Protein AF-Q2U3U9-F1 (afdb_monomer)

Secondary structure (DSSP, 8-state):
---HHHHHHHHHHS--S-HHHHHHHHTS---S-HHHHHHHHHHHHHHHHHHHHHHHHHH--TTS-HHHHHHHHHHHHHHHHHTSTTSS--GGG-------HHHHHHHHHHHHHHHHHHHHTTTPPPPPEE-SSEEEEEEEEEPPPTTSSSPPEEEEEEEESSTT---TT-SEEEEEE----SHHHHHHHH---EEE-TTTS-HHHH-TT--PPPEEEHHHHHHHHHHHHHHHHHHHHHHHHTTTS--EEEEEESTHHHHHHHHHHHHHHT-GGG-

Solvent-accessible surface area (backbone atoms only — not comparable to full-atom values): 15283 Å² total; per-residue (Å²): 134,83,50,72,71,55,56,52,55,53,54,74,71,53,84,68,80,59,40,68,59,28,43,57,56,36,68,55,77,86,80,85,44,65,48,58,52,19,51,20,35,20,26,39,44,51,26,51,51,52,52,53,50,49,58,52,57,76,67,57,58,87,88,56,68,55,68,63,52,50,50,54,52,50,53,52,51,53,53,57,45,61,74,41,90,76,62,55,87,64,79,88,79,59,77,84,87,82,78,48,73,68,56,49,48,53,49,50,52,39,50,50,44,17,56,47,14,56,46,49,66,70,74,47,82,72,73,71,46,70,65,92,61,36,36,35,42,68,58,62,71,44,73,51,42,94,65,34,42,35,54,19,33,31,38,32,40,34,34,60,62,57,90,85,68,89,49,91,74,50,42,26,42,34,42,11,22,18,39,71,86,48,75,48,34,50,33,27,64,37,10,50,59,73,34,81,34,54,95,71,32,47,54,59,71,74,40,68,89,53,92,68,84,50,65,36,42,36,25,45,49,46,23,29,64,66,39,46,66,62,54,48,52,51,51,55,48,53,44,62,76,37,69,93,53,81,72,42,76,44,67,22,29,40,73,63,7,27,60,24,24,51,53,44,48,50,34,55,70,38,43,84,84,82,118

InterPro domains:
  IPR002921 Fungal lipase-type domain [PF01764] (174-271)
  IPR029058 Alpha/Beta hydrolase fold [G3DSA:3.40.50.1820] (92-273)
  IPR029058 Alpha/Beta hydrolase fold [SSF53474] (101-267)
  IPR051218 Secreted Mono/Diacylglycerol Lipase [PTHR45856] (90-269)

Structure (mmCIF, N/CA/C/O backbone):
data_AF-Q2U3U9-F1
#
_entry.id   AF-Q2U3U9-F1
#
loop_
_atom_site.group_PDB
_atom_site.id
_atom_site.type_symbol
_atom_site.label_atom_id
_atom_site.label_alt_id
_atom_site.label_comp_id
_atom_site.label_asym_id
_atom_site.label_entity_id
_atom_site.label_seq_id
_atom_site.pdbx_PDB_ins_code
_atom_site.Cartn_x
_atom_site.Cartn_y
_atom_site.Cartn_z
_atom_site.occupancy
_atom_site.B_iso_or_equiv
_atom_site.auth_seq_id
_atom_site.auth_comp_id
_atom_site.auth_asym_id
_atom_site.auth_atom_id
_atom_site.pdbx_PDB_model_num
ATOM 1 N N . MET A 1 1 ? 35.857 14.236 -6.183 1.00 41.84 1 MET A N 1
ATOM 2 C CA . MET A 1 1 ? 34.648 14.595 -6.957 1.00 41.84 1 MET A CA 1
ATOM 3 C C . MET A 1 1 ? 34.791 13.998 -8.345 1.00 41.84 1 MET A C 1
ATOM 5 O O . MET A 1 1 ? 35.672 14.427 -9.079 1.00 41.84 1 MET A O 1
ATOM 9 N N . VAL A 1 2 ? 34.019 12.964 -8.683 1.00 46.00 2 VAL A N 1
ATOM 10 C CA . VAL A 1 2 ? 33.997 12.436 -10.057 1.00 46.00 2 VAL A CA 1
ATOM 11 C C . VAL A 1 2 ? 33.078 13.350 -10.867 1.00 46.00 2 VAL A C 1
ATOM 13 O O . VAL A 1 2 ? 31.940 13.572 -10.470 1.00 46.00 2 VAL A O 1
ATOM 16 N N . SER A 1 3 ? 33.583 13.939 -11.953 1.00 65.94 3 SER A N 1
ATOM 17 C CA . SER A 1 3 ? 32.755 14.734 -12.870 1.00 65.94 3 SER A CA 1
ATOM 18 C C . SER A 1 3 ? 31.660 13.849 -13.480 1.00 65.94 3 SER A C 1
ATOM 20 O O . SER A 1 3 ? 31.925 12.683 -13.774 1.00 65.94 3 SER A O 1
ATOM 22 N N . LEU A 1 4 ? 30.460 14.391 -13.718 1.00 61.88 4 LEU A N 1
ATOM 23 C CA . LEU A 1 4 ? 29.350 13.705 -14.404 1.00 61.88 4 LEU A CA 1
ATOM 24 C C . LEU A 1 4 ? 29.817 13.042 -15.714 1.00 61.88 4 LEU A C 1
ATOM 26 O O . LEU A 1 4 ? 29.496 11.891 -15.999 1.00 61.88 4 LEU A O 1
ATOM 30 N N . ARG A 1 5 ? 30.700 13.732 -16.446 1.00 65.69 5 ARG A N 1
ATOM 31 C CA . ARG A 1 5 ? 31.345 13.232 -17.667 1.00 65.69 5 ARG A CA 1
ATOM 32 C C . ARG A 1 5 ? 32.222 11.999 -17.412 1.00 65.69 5 ARG A C 1
ATOM 34 O O . ARG A 1 5 ? 32.301 11.110 -18.250 1.00 65.69 5 ARG A O 1
ATOM 41 N N . GLY A 1 6 ? 32.870 11.928 -16.250 1.00 65.25 6 GLY A N 1
ATOM 42 C CA . GLY A 1 6 ? 33.644 10.767 -15.803 1.00 65.25 6 GLY A CA 1
ATOM 43 C C . GLY A 1 6 ? 32.767 9.560 -15.458 1.00 65.25 6 GLY A C 1
ATOM 44 O O . GLY A 1 6 ? 33.099 8.449 -15.856 1.00 65.25 6 GLY A O 1
ATOM 45 N N . LEU A 1 7 ? 31.627 9.772 -14.790 1.00 63.16 7 LEU A N 1
ATOM 46 C CA . LEU A 1 7 ? 30.663 8.707 -14.463 1.00 63.16 7 LEU A CA 1
ATOM 47 C C . LEU A 1 7 ? 30.004 8.111 -15.717 1.00 63.16 7 LEU A C 1
ATOM 49 O O . LEU A 1 7 ? 29.897 6.888 -15.843 1.00 63.16 7 LEU A O 1
ATOM 53 N N . LEU A 1 8 ? 29.630 8.959 -16.679 1.00 64.06 8 LEU A N 1
ATOM 54 C CA . LEU A 1 8 ? 29.059 8.521 -17.957 1.00 64.06 8 LEU A CA 1
ATOM 55 C C . LEU A 1 8 ? 30.086 7.751 -18.804 1.00 64.06 8 LEU A C 1
ATOM 57 O O . LEU A 1 8 ? 29.766 6.695 -19.344 1.00 64.06 8 LEU A O 1
ATOM 61 N N . LYS A 1 9 ? 31.354 8.199 -18.836 1.00 65.94 9 LYS A N 1
ATOM 62 C CA . LYS A 1 9 ? 32.449 7.470 -19.509 1.00 65.94 9 LYS A CA 1
ATOM 63 C C . LYS A 1 9 ? 32.722 6.091 -18.901 1.00 65.94 9 LYS A C 1
ATOM 65 O O . LYS A 1 9 ? 33.124 5.189 -19.630 1.00 65.94 9 LYS A O 1
ATOM 70 N N . ILE A 1 10 ? 32.525 5.914 -17.594 1.00 63.19 10 ILE A N 1
ATOM 71 C CA . ILE A 1 10 ? 32.647 4.605 -16.931 1.00 63.19 10 ILE A CA 1
ATOM 72 C C . ILE A 1 10 ? 31.468 3.700 -17.314 1.00 63.19 10 ILE A C 1
ATOM 74 O O . ILE A 1 10 ? 31.682 2.532 -17.629 1.00 63.19 10 ILE A O 1
ATOM 78 N N . SER A 1 11 ? 30.251 4.246 -17.358 1.00 59.34 11 SER A N 1
ATOM 79 C CA . SER A 1 11 ? 29.041 3.493 -17.720 1.00 59.34 11 SER A CA 1
ATOM 80 C C . SER A 1 11 ? 29.058 3.022 -19.182 1.00 59.34 11 SER A C 1
ATOM 82 O O . SER A 1 11 ? 28.725 1.875 -19.451 1.00 59.34 11 SER A O 1
ATOM 84 N N . LEU A 1 12 ? 29.555 3.845 -20.114 1.0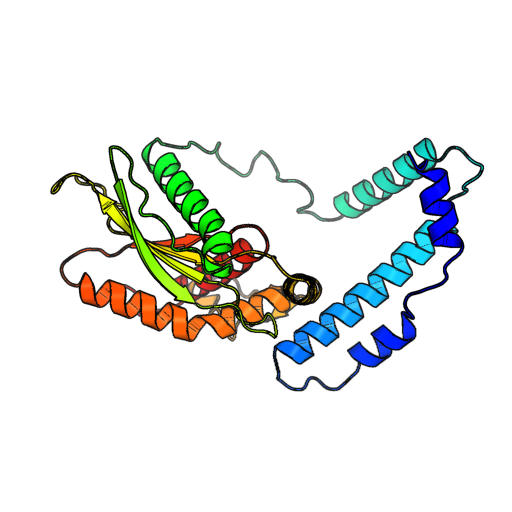0 59.00 12 LEU A N 1
ATOM 85 C CA . LEU A 1 12 ? 29.749 3.472 -21.528 1.00 59.00 12 LEU A CA 1
ATOM 86 C C . LEU A 1 12 ? 30.853 2.420 -21.748 1.00 59.00 12 LEU A C 1
ATOM 88 O O . LEU A 1 12 ? 30.840 1.708 -22.749 1.00 59.00 12 LEU A O 1
ATOM 92 N N . ARG A 1 13 ? 31.820 2.299 -20.827 1.00 56.56 13 ARG A N 1
ATOM 93 C CA . ARG A 1 13 ? 32.917 1.314 -20.914 1.00 56.56 13 ARG A CA 1
ATOM 94 C C . ARG A 1 13 ? 32.551 -0.069 -20.374 1.00 56.56 13 ARG A C 1
ATOM 96 O O . ARG A 1 13 ? 33.294 -1.015 -20.628 1.00 56.56 13 ARG A O 1
ATOM 103 N N . HIS A 1 14 ? 31.437 -0.201 -19.658 1.00 48.50 14 HIS A N 1
ATOM 104 C CA . HIS A 1 14 ? 30.948 -1.478 -19.146 1.00 48.50 14 HIS A CA 1
ATOM 105 C C . HIS A 1 14 ? 29.654 -1.878 -19.865 1.00 48.50 14 HIS A C 1
ATOM 107 O O . HIS A 1 14 ? 28.571 -1.451 -19.466 1.00 48.50 14 HIS A O 1
ATOM 113 N N . PRO A 1 15 ? 29.725 -2.720 -20.912 1.00 48.88 15 PRO A N 1
ATOM 114 C CA . PRO A 1 15 ? 28.521 -3.218 -21.544 1.00 48.88 15 PRO A CA 1
ATOM 115 C C . PRO A 1 15 ? 27.817 -4.225 -20.620 1.00 48.88 15 PRO A C 1
ATOM 117 O O . PRO A 1 15 ? 28.327 -5.318 -20.388 1.00 48.88 15 PRO A O 1
ATOM 120 N N . ARG A 1 16 ? 26.602 -3.842 -20.200 1.00 55.19 16 ARG A N 1
ATOM 121 C CA . ARG A 1 16 ? 25.431 -4.673 -19.841 1.00 55.19 16 ARG A CA 1
ATOM 122 C C . ARG A 1 16 ? 25.460 -5.507 -18.539 1.00 55.19 16 ARG A C 1
ATOM 124 O O . ARG A 1 16 ? 26.246 -6.442 -18.420 1.00 55.19 16 ARG A O 1
ATOM 131 N N . PRO A 1 17 ? 24.431 -5.377 -17.673 1.00 51.75 17 PRO A N 1
ATOM 132 C CA . PRO A 1 17 ? 23.697 -6.562 -17.233 1.00 51.75 17 PRO A CA 1
ATOM 133 C C . PRO A 1 17 ? 23.020 -7.163 -18.474 1.00 51.75 17 PRO A C 1
ATOM 135 O O . PRO A 1 17 ? 22.398 -6.443 -19.252 1.00 51.75 17 PRO A O 1
ATOM 138 N N . THR A 1 18 ? 23.186 -8.456 -18.740 1.00 61.31 18 THR A N 1
ATOM 139 C CA . THR A 1 18 ? 22.667 -9.099 -19.956 1.00 61.31 18 THR A CA 1
ATOM 140 C C . THR A 1 18 ? 21.136 -9.031 -19.991 1.00 61.31 18 THR A C 1
ATOM 142 O O . THR A 1 18 ? 20.458 -9.925 -19.494 1.00 61.31 18 THR A O 1
ATOM 145 N N . ALA A 1 19 ? 20.575 -7.992 -20.622 1.00 62.09 19 ALA A N 1
ATOM 146 C CA . ALA A 1 19 ? 19.136 -7.847 -20.860 1.00 62.09 19 ALA A CA 1
ATOM 147 C C . ALA A 1 19 ? 18.534 -9.128 -21.470 1.00 62.09 19 ALA A C 1
ATOM 149 O O . ALA A 1 19 ? 17.433 -9.529 -21.117 1.00 62.09 19 ALA A O 1
ATOM 150 N N . SER A 1 20 ? 19.304 -9.857 -22.288 1.00 61.28 20 SER A N 1
ATOM 151 C CA . SER A 1 20 ? 18.941 -11.184 -22.802 1.00 61.28 20 SER A CA 1
ATOM 152 C C . SER A 1 20 ? 18.739 -12.251 -21.714 1.00 61.28 20 SER A C 1
ATOM 154 O O . SER A 1 20 ? 17.816 -13.051 -21.822 1.00 61.28 20 SER A O 1
ATOM 156 N N . ALA A 1 21 ? 19.569 -12.274 -20.666 1.00 63.53 21 ALA A N 1
ATOM 157 C CA . ALA A 1 21 ? 19.414 -13.202 -19.544 1.00 63.53 21 ALA A CA 1
ATOM 158 C C . ALA A 1 21 ? 18.221 -12.814 -18.657 1.00 63.53 21 ALA A C 1
ATOM 160 O O . ALA A 1 21 ? 17.477 -13.684 -18.217 1.00 63.53 21 ALA A O 1
ATOM 161 N N . LEU A 1 22 ? 17.992 -11.513 -18.455 1.00 70.25 22 LEU A N 1
ATOM 162 C CA . LEU A 1 22 ? 16.820 -11.010 -17.732 1.00 70.25 22 LEU A CA 1
ATOM 163 C C . LEU A 1 22 ? 15.510 -11.317 -18.476 1.00 70.25 22 LEU A C 1
ATOM 165 O O . LEU A 1 22 ? 14.550 -11.778 -17.862 1.00 70.25 22 LEU A O 1
ATOM 169 N N . ARG A 1 23 ? 15.490 -11.167 -19.808 1.00 72.25 23 ARG A N 1
ATOM 170 C CA . ARG A 1 23 ? 14.358 -11.591 -20.650 1.00 72.25 23 ARG A CA 1
ATOM 171 C C . ARG A 1 23 ? 14.109 -13.088 -20.568 1.00 72.25 23 ARG A C 1
ATOM 173 O O . ARG A 1 23 ? 12.963 -13.498 -20.448 1.00 72.25 23 ARG A O 1
ATOM 180 N N . ALA A 1 24 ? 15.162 -13.904 -20.597 1.00 67.00 24 ALA A N 1
ATOM 181 C CA . ALA A 1 24 ? 15.015 -15.349 -20.445 1.00 67.00 24 ALA A CA 1
ATOM 182 C C . ALA A 1 24 ? 14.372 -15.715 -19.093 1.00 67.00 24 ALA A C 1
ATOM 184 O O . ALA A 1 24 ? 13.508 -16.589 -19.045 1.00 67.00 24 ALA A O 1
ATOM 185 N N . SER A 1 25 ? 14.726 -15.000 -18.021 1.00 64.44 25 SER A N 1
ATOM 186 C CA . SER A 1 25 ? 14.115 -15.170 -16.697 1.00 64.44 25 SER A CA 1
ATOM 187 C C . SER A 1 25 ? 12.653 -14.709 -16.632 1.00 64.44 25 SER A C 1
ATOM 189 O O . SER A 1 25 ? 11.877 -15.295 -15.881 1.00 64.44 25 SER A O 1
ATOM 191 N N . ALA A 1 26 ? 12.253 -13.710 -17.425 1.00 67.00 26 ALA A N 1
ATOM 192 C CA . ALA A 1 26 ? 10.879 -13.200 -17.477 1.00 67.00 26 ALA A CA 1
ATOM 193 C C . ALA A 1 26 ? 9.887 -14.129 -18.210 1.00 67.00 26 ALA A C 1
ATOM 195 O O . ALA A 1 26 ? 8.691 -14.070 -17.947 1.00 67.00 26 ALA A O 1
ATOM 196 N N . VAL A 1 27 ? 10.368 -15.001 -19.108 1.00 62.91 27 VAL A N 1
ATOM 197 C CA . VAL A 1 27 ? 9.529 -15.866 -19.972 1.00 62.91 27 VAL A CA 1
ATOM 198 C C . VAL A 1 27 ? 9.179 -17.217 -19.321 1.00 62.91 27 VAL A C 1
ATOM 200 O O . VAL A 1 27 ? 8.379 -17.987 -19.855 1.00 62.91 27 VAL A O 1
ATOM 203 N N . ALA A 1 28 ? 9.751 -17.540 -18.157 1.00 61.09 28 ALA A N 1
ATOM 204 C CA . ALA A 1 28 ? 9.420 -18.781 -17.459 1.00 61.09 28 ALA A CA 1
ATOM 205 C C . ALA A 1 28 ? 7.914 -18.836 -17.088 1.00 61.09 28 ALA A C 1
ATOM 207 O O . ALA A 1 28 ? 7.331 -17.807 -16.748 1.00 61.09 28 ALA A O 1
ATOM 208 N N . PRO A 1 29 ? 7.262 -20.016 -17.132 1.00 57.31 29 PRO A N 1
ATOM 209 C CA . PRO A 1 29 ? 5.826 -20.118 -16.893 1.00 57.31 29 PRO A CA 1
ATOM 210 C C . PRO A 1 29 ? 5.436 -19.541 -15.529 1.00 57.31 29 PRO A C 1
ATOM 212 O O . PRO A 1 29 ? 6.114 -19.792 -14.529 1.00 57.31 29 PRO A O 1
ATOM 215 N N . ALA A 1 30 ? 4.330 -18.790 -15.491 1.00 59.25 30 ALA A N 1
ATOM 216 C CA . ALA A 1 30 ? 3.787 -18.234 -14.258 1.00 59.25 30 ALA A CA 1
ATOM 217 C C . ALA A 1 30 ? 3.497 -19.377 -13.274 1.00 59.25 30 ALA A C 1
ATOM 219 O O . ALA A 1 30 ? 2.581 -20.176 -13.461 1.00 59.25 30 ALA A O 1
ATOM 220 N N . SER A 1 31 ? 4.306 -19.474 -12.223 1.00 58.66 31 SER A N 1
ATOM 221 C CA . SER A 1 31 ? 4.279 -20.605 -11.284 1.00 58.66 31 SER A CA 1
ATOM 222 C C . SER A 1 31 ? 3.145 -20.524 -10.256 1.00 58.66 31 SER A C 1
ATOM 224 O O . SER A 1 31 ? 3.000 -21.411 -9.420 1.00 58.66 31 SER A O 1
ATOM 226 N N . GLY A 1 32 ? 2.380 -19.426 -10.255 1.00 66.44 32 GLY A N 1
ATOM 227 C CA . GLY A 1 32 ? 1.397 -19.111 -9.216 1.00 66.44 32 GLY A CA 1
ATOM 228 C C . GLY A 1 32 ? 2.011 -18.607 -7.902 1.00 66.44 32 GLY A C 1
ATOM 229 O O . GLY A 1 32 ? 1.276 -18.097 -7.059 1.00 66.44 32 GLY A O 1
ATOM 230 N N . SER A 1 33 ? 3.338 -18.673 -7.733 1.00 80.19 33 SER A N 1
ATOM 231 C CA . SER A 1 33 ? 4.039 -18.140 -6.559 1.00 80.19 33 SER A CA 1
ATOM 232 C C . SER A 1 33 ? 4.229 -16.619 -6.667 1.00 80.19 33 SER A C 1
ATOM 234 O O . SER A 1 33 ? 4.831 -16.155 -7.641 1.00 80.19 33 SER A O 1
ATOM 236 N N . PRO A 1 34 ? 3.786 -15.819 -5.675 1.00 79.62 34 PRO A N 1
ATOM 237 C CA . PRO A 1 34 ? 3.961 -14.367 -5.693 1.00 79.62 34 PRO A CA 1
ATOM 238 C C . PRO A 1 34 ? 5.426 -13.918 -5.800 1.00 79.62 34 PRO A C 1
ATOM 240 O O . PRO A 1 34 ? 5.707 -12.951 -6.504 1.00 79.62 34 PRO A O 1
ATOM 243 N N . PHE A 1 35 ? 6.367 -14.638 -5.178 1.00 81.62 35 PHE A N 1
ATOM 244 C CA . PHE A 1 35 ? 7.799 -14.339 -5.288 1.00 81.62 35 PHE A CA 1
ATOM 245 C C . PHE A 1 35 ? 8.323 -14.502 -6.713 1.00 81.62 35 PHE A C 1
ATOM 247 O O . PHE A 1 35 ? 8.995 -13.613 -7.230 1.00 81.62 35 PHE A O 1
ATOM 254 N N . ILE A 1 36 ? 7.994 -15.625 -7.358 1.00 80.06 36 ILE A N 1
ATOM 255 C CA . ILE A 1 36 ? 8.425 -15.898 -8.733 1.00 80.06 36 ILE A CA 1
ATOM 256 C C . ILE A 1 36 ? 7.812 -14.861 -9.673 1.00 80.06 36 ILE A C 1
ATOM 258 O O . ILE A 1 36 ? 8.539 -14.285 -10.473 1.00 80.06 36 ILE A O 1
ATOM 262 N N . ASN A 1 37 ? 6.525 -14.544 -9.508 1.00 81.62 37 ASN A N 1
ATOM 263 C CA . ASN A 1 37 ? 5.868 -13.495 -10.290 1.00 81.62 37 ASN A CA 1
ATOM 264 C C . ASN A 1 37 ? 6.574 -12.137 -10.119 1.00 81.62 37 ASN A C 1
ATOM 266 O O . ASN A 1 37 ? 6.829 -11.446 -11.100 1.00 81.62 37 ASN A O 1
ATOM 270 N N . ASN A 1 38 ? 6.931 -11.762 -8.883 1.00 82.94 38 ASN A N 1
ATOM 271 C CA . ASN A 1 38 ? 7.654 -10.518 -8.614 1.00 82.94 38 ASN A CA 1
ATOM 272 C C . ASN A 1 38 ? 9.053 -10.519 -9.243 1.00 82.94 38 ASN A C 1
ATOM 274 O O . ASN A 1 38 ? 9.458 -9.521 -9.828 1.00 82.94 38 ASN A O 1
ATOM 278 N N . SER A 1 39 ? 9.777 -11.634 -9.163 1.00 82.31 39 SER A N 1
ATOM 279 C CA . SER A 1 39 ? 11.104 -11.778 -9.767 1.00 82.31 39 SER A CA 1
ATOM 280 C C . SER A 1 39 ? 11.062 -11.717 -11.297 1.00 82.31 39 SER A C 1
ATOM 282 O O . SER A 1 39 ? 11.912 -11.068 -11.911 1.00 82.31 39 SER A O 1
ATOM 284 N N . GLN A 1 40 ? 10.055 -12.336 -11.915 1.00 84.50 40 GLN A N 1
ATOM 285 C CA . GLN A 1 40 ? 9.835 -12.303 -13.361 1.00 84.50 40 GLN A CA 1
ATOM 286 C C . GLN A 1 40 ? 9.495 -10.894 -13.843 1.00 84.50 40 GLN A C 1
ATOM 288 O O . GLN A 1 40 ? 10.183 -10.384 -14.726 1.00 84.50 40 GLN A O 1
ATOM 293 N N . GLY A 1 41 ? 8.509 -10.243 -13.216 1.00 80.31 41 GLY A N 1
ATOM 294 C CA . GLY A 1 41 ? 8.127 -8.870 -13.552 1.00 80.31 41 GLY A CA 1
ATOM 295 C C . GLY A 1 41 ? 9.275 -7.883 -13.347 1.00 80.31 41 GLY A C 1
ATOM 296 O O . GLY A 1 41 ? 9.560 -7.074 -14.223 1.00 80.31 41 GLY A O 1
ATOM 297 N N . ALA A 1 42 ? 10.029 -8.015 -12.250 1.00 82.69 42 ALA A N 1
ATOM 298 C CA . ALA A 1 42 ? 11.229 -7.213 -12.028 1.00 82.69 42 ALA A CA 1
ATOM 299 C C . ALA A 1 42 ? 12.299 -7.445 -13.102 1.00 82.69 42 ALA A C 1
ATOM 301 O O . ALA A 1 42 ? 12.922 -6.494 -13.567 1.00 82.69 42 ALA A O 1
ATOM 302 N N . SER A 1 43 ? 12.518 -8.696 -13.513 1.00 82.94 43 SER A N 1
ATOM 303 C CA . SER A 1 43 ? 13.487 -9.016 -14.568 1.00 82.94 43 SER A CA 1
ATOM 304 C C . SER A 1 43 ? 13.070 -8.412 -15.909 1.00 82.94 43 SER A C 1
ATOM 306 O O . SER A 1 43 ? 13.919 -7.860 -16.607 1.00 82.94 43 SER A O 1
ATOM 308 N N . ALA A 1 44 ? 11.777 -8.465 -16.245 1.00 83.00 44 ALA A N 1
ATOM 309 C CA . ALA A 1 44 ? 11.225 -7.824 -17.437 1.00 83.00 44 ALA A CA 1
ATOM 310 C C . ALA A 1 44 ? 11.442 -6.303 -17.403 1.00 83.00 44 ALA A C 1
ATOM 312 O O . ALA A 1 44 ? 12.057 -5.754 -18.317 1.00 83.00 44 ALA A O 1
ATOM 313 N N . ALA A 1 45 ? 11.051 -5.653 -16.304 1.00 82.44 45 ALA A N 1
ATOM 314 C CA . ALA A 1 45 ? 11.196 -4.213 -16.109 1.00 82.44 45 ALA A CA 1
ATOM 315 C C . ALA A 1 45 ? 12.658 -3.748 -16.180 1.00 82.44 45 ALA A C 1
ATOM 317 O O . ALA A 1 45 ? 12.975 -2.750 -16.824 1.00 82.44 45 ALA A O 1
ATOM 318 N N . VAL A 1 46 ? 13.582 -4.483 -15.551 1.00 82.06 46 VAL A N 1
ATOM 319 C CA . VAL A 1 46 ? 15.014 -4.149 -15.596 1.00 82.06 46 VAL A CA 1
ATOM 320 C C . VAL A 1 46 ? 15.586 -4.362 -16.999 1.00 82.06 46 VAL A C 1
ATOM 322 O O . VAL A 1 46 ? 16.433 -3.579 -17.429 1.00 82.06 46 VAL A O 1
ATOM 325 N N . ALA A 1 47 ? 15.138 -5.384 -17.735 1.00 80.69 47 ALA A N 1
ATOM 326 C CA . ALA A 1 47 ? 15.567 -5.593 -19.116 1.00 80.69 47 ALA A CA 1
ATOM 327 C C . ALA A 1 47 ? 15.097 -4.462 -20.042 1.00 80.69 47 ALA A C 1
ATOM 329 O O . ALA A 1 47 ? 15.865 -4.010 -20.888 1.00 80.69 47 ALA A O 1
ATOM 330 N N . GLU A 1 48 ? 13.858 -4.002 -19.876 1.00 81.25 48 GLU A N 1
ATOM 331 C CA . GLU A 1 48 ? 13.296 -2.871 -20.615 1.00 81.25 48 GLU A CA 1
ATOM 332 C C . GLU A 1 48 ? 14.027 -1.565 -20.286 1.00 81.25 48 GLU A C 1
ATOM 334 O O . GLU A 1 48 ? 14.523 -0.887 -21.187 1.00 81.25 48 GLU A O 1
ATOM 339 N N . LEU A 1 49 ? 14.194 -1.261 -18.994 1.00 80.75 49 LEU A N 1
ATOM 340 C CA . LEU A 1 49 ? 14.933 -0.083 -18.543 1.00 80.75 49 LEU A CA 1
ATOM 341 C C . LEU A 1 49 ? 16.381 -0.098 -19.048 1.00 80.75 49 LEU A C 1
ATOM 343 O O . LEU A 1 49 ? 16.903 0.935 -19.460 1.00 80.75 49 LEU A O 1
ATOM 347 N N . SER A 1 50 ? 17.036 -1.262 -19.040 1.00 79.75 50 SER A N 1
ATOM 348 C CA . SER A 1 50 ? 18.401 -1.401 -19.551 1.00 79.75 50 SER A CA 1
ATOM 349 C C . SER A 1 50 ? 18.494 -1.108 -21.050 1.00 79.75 50 SER A C 1
ATOM 351 O O . SER A 1 50 ? 19.495 -0.536 -21.481 1.00 79.75 50 SER A O 1
ATOM 353 N N . ASP A 1 51 ? 17.498 -1.498 -21.844 1.00 79.38 51 ASP A N 1
ATOM 354 C CA . ASP A 1 51 ? 17.464 -1.202 -23.280 1.00 79.38 51 ASP A CA 1
ATOM 355 C C . ASP A 1 51 ? 17.181 0.281 -23.542 1.00 79.38 51 ASP A C 1
ATOM 357 O O . ASP A 1 51 ? 17.843 0.898 -24.383 1.00 79.38 51 ASP A O 1
ATOM 361 N N . ALA A 1 52 ? 16.252 0.872 -22.787 1.00 79.12 52 ALA A N 1
ATOM 362 C CA . ALA A 1 52 ? 15.947 2.296 -22.868 1.00 79.12 52 ALA A CA 1
ATOM 363 C C . ALA A 1 52 ? 17.172 3.149 -22.503 1.00 79.12 52 ALA A C 1
ATOM 365 O O . ALA A 1 52 ? 17.557 4.039 -23.261 1.00 79.12 52 ALA A O 1
ATOM 366 N N . LEU 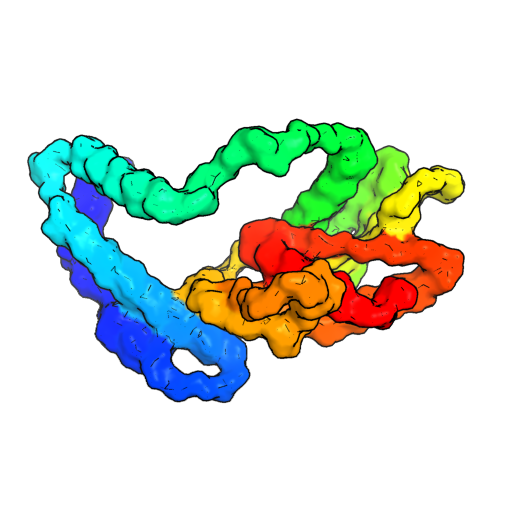A 1 53 ? 17.846 2.835 -21.390 1.00 76.00 53 LEU A N 1
ATOM 367 C CA . LEU A 1 53 ? 19.075 3.518 -20.976 1.00 76.00 53 LEU A CA 1
ATOM 368 C C . LEU A 1 53 ? 20.206 3.332 -21.987 1.00 76.00 53 LEU A C 1
ATOM 370 O O . LEU A 1 53 ? 20.912 4.294 -22.272 1.00 76.00 53 LEU A O 1
ATOM 374 N N . GLY A 1 54 ? 20.367 2.129 -22.549 1.00 77.38 54 GLY A N 1
ATOM 375 C CA . GLY A 1 54 ? 21.330 1.890 -23.626 1.00 77.38 54 GLY A CA 1
ATOM 376 C C . GLY A 1 54 ? 21.072 2.804 -24.823 1.00 77.38 54 GLY A C 1
ATOM 377 O O . GLY A 1 54 ? 21.971 3.510 -25.265 1.00 77.38 54 GLY A O 1
ATOM 378 N N . THR A 1 55 ? 19.814 2.883 -25.258 1.00 80.25 55 THR A N 1
ATOM 379 C CA . THR A 1 55 ? 19.389 3.749 -26.367 1.00 80.25 55 THR A CA 1
ATOM 380 C C . THR A 1 55 ? 19.663 5.229 -26.089 1.00 80.25 55 THR A C 1
ATOM 382 O O . THR A 1 55 ? 20.107 5.949 -26.981 1.00 80.25 55 THR A O 1
ATOM 385 N N . VAL A 1 56 ? 19.414 5.697 -24.861 1.00 78.94 56 VAL A N 1
ATOM 386 C CA . VAL A 1 56 ? 19.683 7.088 -24.463 1.00 78.94 56 VAL A CA 1
ATOM 387 C C . VAL A 1 56 ? 21.185 7.361 -24.389 1.00 78.94 56 VAL A C 1
ATOM 389 O O . VAL A 1 56 ? 21.638 8.387 -24.892 1.00 78.94 56 VAL A O 1
ATOM 392 N N . PHE A 1 57 ? 21.976 6.460 -23.803 1.00 79.12 57 PHE A N 1
ATOM 393 C CA . PHE A 1 57 ? 23.425 6.645 -23.708 1.00 79.12 57 PHE A CA 1
ATOM 394 C C . PHE A 1 57 ? 24.119 6.619 -25.069 1.00 79.12 57 PHE A C 1
ATOM 396 O O . PHE A 1 57 ? 25.064 7.381 -25.256 1.00 79.12 57 PHE A O 1
ATOM 403 N N . ASP A 1 58 ? 23.622 5.830 -26.023 1.00 79.38 58 ASP A N 1
ATOM 404 C CA . ASP A 1 58 ? 24.121 5.830 -27.403 1.00 79.38 58 ASP A CA 1
ATOM 405 C C . ASP A 1 58 ? 23.845 7.163 -28.131 1.00 79.38 58 ASP A C 1
ATOM 407 O O . ASP A 1 58 ? 24.528 7.490 -29.101 1.00 79.38 58 ASP A O 1
ATOM 411 N N . GLN A 1 59 ? 22.864 7.949 -27.668 1.00 80.81 59 GLN A N 1
ATOM 412 C CA . GLN A 1 59 ? 22.508 9.257 -28.234 1.00 80.81 59 GLN A CA 1
ATOM 413 C C . GLN A 1 59 ? 23.250 10.435 -27.587 1.00 80.81 59 GLN A C 1
ATOM 415 O O . GLN A 1 59 ? 23.199 11.539 -28.128 1.00 80.81 59 GLN A O 1
ATOM 420 N N . ILE A 1 60 ? 23.923 10.237 -26.447 1.00 83.06 60 ILE A N 1
ATOM 421 C CA . ILE A 1 60 ? 24.623 11.317 -25.738 1.00 83.06 60 ILE A CA 1
ATOM 422 C C . ILE A 1 60 ? 26.036 11.484 -26.301 1.00 83.06 60 ILE A C 1
ATOM 424 O O . ILE A 1 60 ? 26.907 10.628 -26.124 1.00 83.06 60 ILE A O 1
ATOM 428 N N . ASP A 1 61 ? 26.297 12.644 -26.900 1.00 83.56 61 ASP A N 1
ATOM 429 C CA . ASP A 1 61 ? 27.644 13.070 -27.261 1.00 83.56 61 ASP A CA 1
ATOM 430 C C . ASP A 1 61 ? 28.374 13.590 -26.016 1.00 83.56 61 ASP A C 1
ATOM 432 O O . ASP A 1 61 ? 28.158 14.710 -25.540 1.00 83.56 61 ASP A O 1
ATOM 436 N N . LEU A 1 62 ? 29.275 12.759 -25.492 1.00 79.50 62 LEU A N 1
ATOM 437 C CA . LEU A 1 62 ? 30.094 13.077 -24.325 1.00 79.50 62 LEU A CA 1
ATOM 438 C C . LEU A 1 62 ? 31.104 14.203 -24.554 1.00 79.50 62 LEU A C 1
ATOM 440 O O . LEU A 1 62 ? 31.694 14.673 -23.572 1.00 79.50 62 LEU A O 1
ATOM 444 N N . ASP A 1 63 ? 31.373 14.573 -25.802 1.00 80.56 63 ASP A N 1
ATOM 445 C CA . ASP A 1 63 ? 32.309 15.633 -26.154 1.00 80.56 63 ASP A CA 1
ATOM 446 C C . ASP A 1 63 ? 31.608 16.948 -26.541 1.00 80.56 63 ASP A C 1
ATOM 448 O O . ASP A 1 63 ? 32.270 17.988 -26.587 1.00 80.56 63 ASP A O 1
ATOM 452 N N . GLY A 1 64 ? 30.278 16.922 -26.680 1.00 81.25 64 GLY A N 1
ATOM 453 C CA . GLY A 1 64 ? 29.408 18.084 -26.860 1.00 81.25 64 GLY A CA 1
ATOM 454 C C . GLY A 1 64 ? 28.939 18.749 -25.555 1.00 81.25 64 GLY A C 1
ATOM 455 O O . GLY A 1 64 ? 29.398 18.439 -24.451 1.00 81.25 64 GLY A O 1
ATOM 456 N N . ASP A 1 65 ? 27.998 19.692 -25.674 1.00 88.19 65 ASP A N 1
ATOM 457 C CA . ASP A 1 65 ? 27.375 20.347 -24.516 1.00 88.19 65 ASP A CA 1
ATOM 458 C C . ASP A 1 65 ? 26.365 19.408 -23.840 1.00 88.19 65 ASP A C 1
ATOM 460 O O . ASP A 1 65 ? 25.220 19.269 -24.273 1.00 88.19 65 ASP A O 1
ATOM 464 N N . LEU A 1 66 ? 26.803 18.741 -22.771 1.00 84.38 66 LEU A N 1
ATOM 465 C CA . LEU A 1 66 ? 25.968 17.805 -22.018 1.00 84.38 66 LEU A CA 1
ATOM 466 C C . LEU A 1 66 ? 24.744 18.470 -21.379 1.00 84.38 66 LEU A C 1
ATOM 468 O O . LEU A 1 66 ? 23.709 17.821 -21.262 1.00 84.38 66 LEU A O 1
ATOM 472 N N . ASN A 1 67 ? 24.838 19.733 -20.954 1.00 84.38 67 ASN A N 1
ATOM 473 C CA . ASN A 1 67 ? 23.719 20.390 -20.275 1.00 84.38 67 ASN A CA 1
ATOM 474 C C . ASN A 1 67 ? 22.572 20.645 -21.254 1.00 84.38 67 ASN A C 1
ATOM 476 O O . ASN A 1 67 ? 21.423 20.347 -20.940 1.00 84.38 67 ASN A O 1
ATOM 480 N N . SER A 1 68 ? 22.887 21.128 -22.460 1.00 87.50 68 SER A N 1
ATOM 481 C CA . SER A 1 68 ? 21.893 21.288 -23.524 1.00 87.50 68 SER A CA 1
ATOM 482 C C . SER A 1 68 ? 21.263 19.948 -23.924 1.00 87.50 68 SER A C 1
ATOM 484 O O . SER A 1 68 ? 20.045 19.872 -24.066 1.00 87.50 68 SER A O 1
ATOM 486 N N . GLN A 1 69 ? 22.057 18.876 -24.019 1.00 86.94 69 GLN A N 1
ATOM 487 C CA . GLN A 1 69 ? 21.547 17.536 -24.335 1.00 86.94 69 GLN A CA 1
ATOM 488 C C . GLN A 1 69 ? 20.618 16.980 -23.245 1.00 86.94 69 GLN A C 1
ATOM 490 O O . GLN A 1 69 ? 19.566 16.429 -23.561 1.00 86.94 69 GLN A O 1
ATOM 495 N N . ILE A 1 70 ? 20.971 17.146 -21.966 1.00 84.56 70 ILE A N 1
ATOM 496 C CA . ILE A 1 70 ? 20.119 16.734 -20.839 1.00 84.56 70 ILE A CA 1
ATOM 497 C C . ILE A 1 70 ? 18.814 17.532 -20.832 1.00 84.56 70 ILE A C 1
ATOM 499 O O . ILE A 1 70 ? 17.750 16.938 -20.682 1.00 84.56 70 ILE A O 1
ATOM 503 N N . ASN A 1 71 ? 18.876 18.848 -21.047 1.00 86.88 71 ASN A N 1
ATOM 504 C CA . ASN A 1 71 ? 17.673 19.677 -21.140 1.00 86.88 71 ASN A CA 1
ATOM 505 C C . ASN A 1 71 ? 16.770 19.225 -22.296 1.00 86.88 71 ASN A C 1
ATOM 507 O O . ASN A 1 71 ? 15.569 19.089 -22.101 1.00 86.88 71 ASN A O 1
ATOM 511 N N . GLY A 1 72 ? 17.341 18.885 -23.455 1.00 87.81 72 GLY A N 1
ATOM 512 C CA . GLY A 1 72 ? 16.574 18.325 -24.570 1.00 87.81 72 GLY A CA 1
ATOM 513 C C . GLY A 1 72 ? 15.926 16.970 -24.251 1.00 87.81 72 GLY A C 1
ATOM 514 O O . GLY A 1 72 ? 14.818 16.694 -24.706 1.00 87.81 72 GLY A O 1
ATOM 515 N N . LEU A 1 73 ? 16.574 16.116 -23.448 1.00 84.88 73 LEU A N 1
ATOM 516 C CA . LEU A 1 73 ? 15.965 14.867 -22.968 1.00 84.88 73 LEU A CA 1
ATOM 517 C C . LEU A 1 73 ? 14.815 15.126 -21.984 1.00 84.88 73 LEU A C 1
ATOM 519 O O . LEU A 1 73 ? 13.793 14.449 -22.072 1.00 84.88 73 LEU A O 1
ATOM 523 N N . LEU A 1 74 ? 14.962 16.103 -21.083 1.00 86.75 74 LEU A N 1
ATOM 524 C CA . LEU A 1 74 ? 13.894 16.518 -20.168 1.00 86.75 74 LEU A CA 1
ATOM 525 C C . LEU A 1 74 ? 12.692 17.082 -20.933 1.00 86.75 74 LEU A C 1
ATOM 527 O O . LEU A 1 74 ? 11.572 16.656 -20.683 1.00 86.75 74 LEU A O 1
ATOM 531 N N . GLU A 1 75 ? 12.916 17.946 -21.924 1.00 89.62 75 GLU A N 1
ATOM 532 C CA . GLU A 1 75 ? 11.842 18.481 -22.773 1.00 89.62 75 GLU A CA 1
ATOM 533 C C . GLU A 1 75 ? 11.084 17.372 -23.514 1.00 89.62 75 GLU A C 1
ATOM 535 O O . GLU A 1 75 ? 9.860 17.418 -23.614 1.00 89.62 75 GLU A O 1
ATOM 540 N N . ARG A 1 76 ? 11.788 16.344 -24.006 1.00 87.50 76 ARG A N 1
ATOM 541 C CA . ARG A 1 76 ? 11.150 15.177 -24.636 1.00 87.50 76 ARG A CA 1
ATOM 542 C C . ARG A 1 76 ? 10.312 14.372 -23.644 1.00 87.50 76 ARG A C 1
ATOM 544 O O . ARG A 1 76 ? 9.239 13.905 -24.015 1.00 87.50 76 ARG A O 1
ATOM 551 N N . LEU A 1 77 ? 10.792 14.200 -22.411 1.00 86.12 77 LEU A N 1
ATOM 552 C CA . LEU A 1 77 ? 10.034 13.534 -21.349 1.00 86.12 77 LEU A CA 1
ATOM 553 C C . LEU A 1 77 ? 8.777 14.327 -20.983 1.00 86.12 77 LEU A C 1
ATOM 555 O O . LEU A 1 77 ? 7.709 13.732 -20.884 1.00 86.12 77 LEU A O 1
ATOM 559 N N . ASP A 1 78 ? 8.882 15.649 -20.850 1.00 86.56 78 ASP A N 1
ATOM 560 C CA . ASP A 1 78 ? 7.737 16.523 -20.579 1.00 86.56 78 ASP A CA 1
ATOM 561 C C . ASP A 1 78 ? 6.722 16.492 -21.728 1.00 86.56 78 ASP A C 1
ATOM 563 O O . ASP A 1 78 ? 5.516 16.402 -21.492 1.00 86.56 78 ASP A O 1
ATOM 567 N N . GLN A 1 79 ? 7.190 16.506 -22.980 1.00 90.12 79 GLN A N 1
ATOM 568 C CA . GLN A 1 79 ? 6.329 16.361 -24.155 1.00 90.12 79 GLN A CA 1
ATOM 569 C C . GLN A 1 79 ? 5.593 15.022 -24.153 1.00 90.12 79 GLN A C 1
ATOM 571 O O . GLN A 1 79 ? 4.386 14.994 -24.381 1.00 90.12 79 GLN A O 1
ATOM 576 N N . GLU A 1 80 ? 6.288 13.921 -23.871 1.00 87.50 80 GLU A N 1
ATOM 577 C CA . GLU A 1 80 ? 5.667 12.599 -23.787 1.00 87.50 80 GLU A CA 1
ATOM 578 C C . GLU A 1 80 ? 4.647 12.534 -22.646 1.00 87.50 80 GLU A C 1
ATOM 580 O O . GLU A 1 80 ? 3.507 12.126 -22.857 1.00 87.50 80 GLU A O 1
ATOM 585 N N . ALA A 1 81 ? 5.012 13.024 -21.459 1.00 86.38 81 ALA A N 1
ATOM 586 C CA . ALA A 1 81 ? 4.107 13.099 -20.319 1.00 86.38 81 ALA A CA 1
ATOM 587 C C . ALA A 1 81 ? 2.857 13.928 -20.653 1.00 86.38 81 ALA A C 1
ATOM 589 O O . ALA A 1 81 ? 1.750 13.510 -20.330 1.00 86.38 81 ALA A O 1
ATOM 590 N N . SER A 1 82 ? 2.998 15.049 -21.365 1.00 86.81 82 SER A N 1
ATOM 591 C CA . SER A 1 82 ? 1.874 15.925 -21.728 1.00 86.81 82 SER A CA 1
ATOM 592 C C . SER A 1 82 ? 0.821 15.276 -22.636 1.00 86.81 82 SER A C 1
ATOM 594 O O . SER A 1 82 ? -0.312 15.755 -22.695 1.00 86.81 82 SER A O 1
ATOM 596 N N . GLN A 1 83 ? 1.150 14.167 -23.311 1.00 90.81 83 GLN A N 1
ATOM 597 C CA . GLN A 1 83 ? 0.192 13.415 -24.134 1.00 90.81 83 GLN A CA 1
ATOM 598 C C . GLN A 1 83 ? -0.882 12.717 -23.288 1.00 90.81 83 GLN A C 1
ATOM 600 O O . GLN A 1 83 ? -1.963 12.399 -23.788 1.00 90.81 83 GLN A O 1
ATOM 605 N N . TYR A 1 84 ? -0.610 12.491 -22.002 1.00 83.94 84 TYR A N 1
ATOM 606 C CA . TYR A 1 84 ? -1.546 11.856 -21.088 1.00 83.94 84 TYR A CA 1
ATOM 607 C C . TYR A 1 84 ? -2.507 12.899 -20.508 1.00 83.94 84 TYR A C 1
ATOM 609 O O . TYR A 1 84 ? -2.096 13.909 -19.938 1.00 83.94 84 TYR A O 1
ATOM 617 N N . GLY A 1 85 ? -3.816 12.648 -20.610 1.00 77.38 85 GLY A N 1
ATOM 618 C CA . GLY A 1 85 ? -4.853 13.585 -20.147 1.00 77.38 85 GLY A CA 1
ATOM 619 C C . GLY A 1 85 ? -4.865 13.844 -18.633 1.00 77.38 85 GLY A C 1
ATOM 620 O O . GLY A 1 85 ? -5.504 14.792 -18.185 1.00 77.38 85 GLY A O 1
ATOM 621 N N . ASN A 1 86 ? -4.162 13.016 -17.858 1.00 75.94 86 ASN A N 1
ATOM 622 C CA . ASN A 1 86 ? -3.949 13.131 -16.413 1.00 75.94 86 ASN A CA 1
ATOM 623 C C . ASN A 1 86 ? -2.523 13.592 -16.050 1.00 75.94 86 ASN A C 1
ATOM 625 O O . ASN A 1 86 ? -2.122 13.473 -14.895 1.00 75.94 86 ASN A O 1
ATOM 629 N N . SER A 1 87 ? -1.748 14.082 -17.020 1.00 80.44 87 SER A N 1
ATOM 630 C CA . SER A 1 87 ? -0.390 14.596 -16.797 1.00 80.44 87 SER A CA 1
ATOM 631 C C . SER A 1 87 ? -0.348 15.871 -15.961 1.00 80.44 87 SER A C 1
ATOM 633 O O . SER A 1 87 ? 0.685 16.201 -15.383 1.00 80.44 87 SER A O 1
ATOM 635 N N . GLN A 1 88 ? -1.478 16.573 -15.870 1.00 73.56 88 GLN A N 1
ATOM 636 C CA . GLN A 1 88 ? -1.673 17.734 -15.017 1.00 73.56 88 GLN A CA 1
ATOM 637 C C . GLN A 1 88 ? -3.015 17.615 -14.296 1.00 73.56 88 GLN A C 1
ATOM 639 O O . GLN A 1 88 ? -4.009 17.153 -14.862 1.00 73.56 88 GLN A O 1
ATOM 644 N N . LEU A 1 89 ? -3.042 18.050 -13.038 1.00 68.81 89 LEU A N 1
ATOM 645 C CA . LEU A 1 89 ? -4.291 18.274 -12.322 1.00 68.81 89 LEU A CA 1
ATOM 646 C C . LEU A 1 89 ? -4.927 19.546 -12.888 1.00 68.81 89 LEU A C 1
ATOM 648 O O . LEU A 1 89 ? -4.259 20.567 -13.014 1.00 68.81 89 LEU A O 1
ATOM 652 N N . LYS A 1 90 ? -6.205 19.480 -13.261 1.00 72.00 90 LYS A N 1
ATOM 653 C CA . LYS A 1 90 ? -6.951 20.668 -13.684 1.00 72.00 90 LYS A CA 1
ATOM 654 C C . LYS A 1 90 ? -7.419 21.404 -12.432 1.00 72.00 90 LYS A C 1
ATOM 656 O O . LYS A 1 90 ? -8.204 20.842 -11.670 1.00 72.00 90 LYS A O 1
ATOM 661 N N . ASP A 1 91 ? -6.971 22.645 -12.252 1.00 64.88 91 ASP A N 1
ATOM 662 C CA . ASP A 1 91 ? -7.281 23.480 -11.077 1.00 64.88 91 ASP A CA 1
ATOM 663 C C . ASP A 1 91 ? -8.794 23.647 -10.830 1.00 64.88 91 ASP A C 1
ATOM 665 O O . ASP A 1 91 ? -9.241 23.851 -9.709 1.00 64.88 91 ASP A O 1
ATOM 669 N N . GLU A 1 92 ? -9.612 23.503 -11.871 1.00 66.62 92 GLU A N 1
ATOM 670 C CA . GLU A 1 92 ? -11.063 23.727 -11.843 1.00 66.62 92 GLU A CA 1
ATOM 671 C C . GLU A 1 92 ? -11.870 22.591 -11.182 1.00 66.62 92 GLU A C 1
ATOM 673 O O . GLU A 1 92 ? -13.072 22.744 -10.963 1.00 66.62 92 GLU A O 1
ATOM 678 N N . GLN A 1 93 ? -11.257 21.434 -10.903 1.00 63.97 93 GLN A N 1
ATOM 679 C CA . GLN A 1 93 ? -11.984 20.225 -10.483 1.00 63.97 93 GLN A CA 1
ATOM 680 C C . GLN A 1 93 ? -11.993 19.964 -8.974 1.00 63.97 93 GLN A C 1
ATOM 682 O O . GLN A 1 93 ? -12.680 19.040 -8.531 1.00 63.97 93 GLN A O 1
ATOM 687 N N . TYR A 1 94 ? -11.270 20.752 -8.177 1.00 67.12 94 TYR A N 1
ATOM 688 C CA . TYR A 1 94 ? -11.073 20.452 -6.761 1.00 67.12 94 TYR A CA 1
ATOM 689 C C . TYR A 1 94 ? -11.233 21.702 -5.899 1.00 67.12 94 TYR A C 1
ATOM 691 O O . TYR A 1 94 ? -10.732 22.772 -6.222 1.00 67.12 94 TYR A O 1
ATOM 699 N N . SER A 1 95 ? -11.947 21.564 -4.783 1.00 76.06 95 SER A N 1
ATOM 700 C CA . SER A 1 95 ? -11.965 22.582 -3.735 1.00 76.06 95 SER A CA 1
ATOM 701 C C . SER A 1 95 ? -10.600 22.659 -3.056 1.00 76.06 95 SER A C 1
ATOM 703 O O . SER A 1 95 ? -9.982 21.612 -2.833 1.00 76.06 95 SER A O 1
ATOM 705 N N . ASP A 1 96 ? -10.188 23.858 -2.644 1.00 77.94 96 ASP A N 1
ATOM 706 C CA . ASP A 1 96 ? -9.014 24.037 -1.790 1.00 77.94 96 ASP A CA 1
ATOM 707 C C . ASP A 1 96 ? -9.078 23.097 -0.577 1.00 77.94 96 ASP A C 1
ATOM 709 O O . ASP A 1 96 ? -10.112 22.948 0.085 1.00 77.94 96 ASP A O 1
ATOM 713 N N . TRP A 1 97 ? -7.968 22.412 -0.299 1.00 80.88 97 TRP A N 1
ATOM 714 C CA . TRP A 1 97 ? -7.898 21.496 0.832 1.00 80.88 97 TRP A CA 1
ATOM 715 C C . TRP A 1 97 ? -7.725 22.273 2.138 1.00 80.88 97 TRP A C 1
ATOM 717 O O . TRP A 1 97 ? -6.653 22.802 2.429 1.00 80.88 97 TRP A O 1
ATOM 727 N N . GLU A 1 98 ? -8.769 22.286 2.965 1.00 85.81 98 GLU A N 1
ATOM 728 C CA . GLU A 1 98 ? -8.698 22.810 4.328 1.00 85.81 98 GLU A CA 1
ATOM 729 C C . GLU A 1 98 ? -8.357 21.700 5.337 1.00 85.81 98 GLU A C 1
ATOM 731 O O . GLU A 1 98 ? -9.079 20.702 5.499 1.00 85.81 98 GLU A O 1
ATOM 736 N N . CYS A 1 99 ? -7.248 21.891 6.056 1.00 87.94 99 CYS A N 1
ATOM 737 C CA . CYS A 1 99 ? -6.801 20.995 7.116 1.00 87.94 99 CYS A CA 1
ATOM 738 C C . CYS A 1 99 ? -7.224 21.543 8.486 1.00 87.94 99 CYS A C 1
ATOM 740 O O . CYS A 1 99 ? -6.603 22.465 9.014 1.00 87.94 99 CYS A O 1
ATOM 742 N N . SER A 1 100 ? -8.287 20.976 9.064 1.00 88.94 100 SER A N 1
ATOM 743 C CA . SER A 1 100 ? -8.673 21.294 10.442 1.00 88.94 100 SER A CA 1
ATOM 744 C C . SER A 1 100 ? -7.632 20.753 11.438 1.00 88.94 100 SER A C 1
ATOM 746 O O . SER A 1 100 ? -6.906 19.809 11.107 1.00 88.94 100 SER A O 1
ATOM 748 N N . PRO A 1 101 ? -7.558 21.291 12.668 1.00 86.00 101 PRO A N 1
ATOM 749 C CA . PRO A 1 101 ? -6.663 20.771 13.702 1.00 86.00 101 PRO A CA 1
ATOM 750 C C . PRO A 1 101 ? -6.831 19.264 13.957 1.00 86.00 101 PRO A C 1
ATOM 752 O O . PRO A 1 101 ? -5.842 18.552 14.105 1.00 86.00 101 PRO A O 1
ATOM 755 N N . GLU A 1 102 ? -8.064 18.757 13.933 1.00 82.94 102 GLU A N 1
ATOM 756 C CA . GLU A 1 102 ? -8.381 17.338 14.141 1.00 82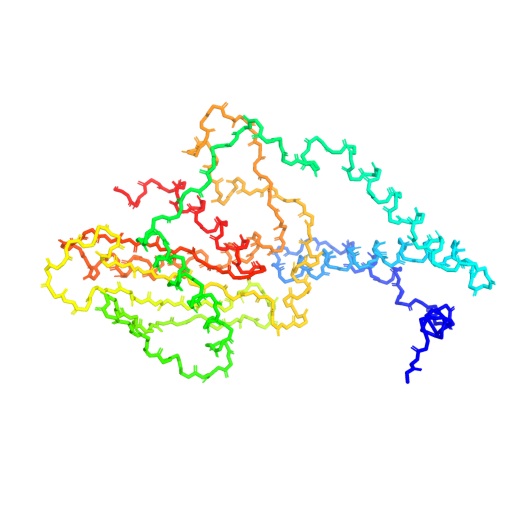.94 102 GLU A CA 1
ATOM 757 C C . GLU A 1 102 ? -7.854 16.475 12.986 1.00 82.94 102 GLU A C 1
ATOM 759 O O . GLU A 1 102 ? -7.233 15.433 13.206 1.00 82.94 102 GLU A O 1
ATOM 764 N N . LYS A 1 103 ? -8.017 16.940 11.738 1.00 86.94 103 LYS A N 1
ATOM 765 C CA . LYS A 1 103 ? -7.435 16.273 10.563 1.00 86.94 103 LYS A CA 1
ATOM 766 C C . LYS A 1 103 ? -5.910 16.286 10.616 1.00 86.94 103 LYS A C 1
ATOM 768 O O . LYS A 1 103 ? -5.284 15.270 10.318 1.00 86.94 103 LYS A O 1
ATOM 773 N N . ALA A 1 104 ? -5.307 17.408 11.011 1.00 89.00 104 ALA A N 1
ATOM 774 C CA . ALA A 1 104 ? -3.860 17.521 11.168 1.00 89.00 104 ALA A CA 1
ATOM 775 C C . ALA A 1 104 ? -3.329 16.535 12.221 1.00 89.00 104 ALA A C 1
ATOM 777 O O . ALA A 1 104 ? -2.281 15.919 12.020 1.00 89.00 104 ALA A O 1
ATOM 778 N N . GLU A 1 105 ? -4.070 16.330 13.312 1.00 87.88 105 GLU A N 1
ATOM 779 C CA . GLU A 1 105 ? -3.747 15.332 14.334 1.00 87.88 105 GLU A CA 1
ATOM 780 C C . GLU A 1 105 ? -3.818 13.904 13.796 1.00 87.88 105 GLU A C 1
ATOM 782 O O . GLU A 1 105 ? -2.872 13.139 13.996 1.00 87.88 105 GLU A O 1
ATOM 787 N N . LEU A 1 106 ? -4.877 13.557 13.060 1.00 89.12 106 LEU A N 1
ATOM 788 C CA . LEU A 1 106 ? -5.010 12.235 12.446 1.00 89.12 106 LEU A CA 1
ATOM 789 C C . LEU A 1 106 ? -3.888 11.969 11.429 1.00 89.12 106 LEU A C 1
ATOM 791 O O . LEU A 1 106 ? -3.311 10.881 11.410 1.00 89.12 106 LEU A O 1
ATOM 795 N N . ILE A 1 107 ? -3.521 12.975 10.628 1.00 92.19 107 ILE A N 1
ATOM 796 C CA . ILE A 1 107 ? -2.385 12.905 9.696 1.00 92.19 107 ILE A CA 1
ATOM 797 C C . ILE A 1 107 ? -1.071 12.724 10.461 1.00 92.19 107 ILE A C 1
ATOM 799 O O . ILE A 1 107 ? -0.247 11.897 10.073 1.00 92.19 107 ILE A O 1
ATOM 803 N N . SER A 1 108 ? -0.875 13.448 11.565 1.00 90.19 108 SER A N 1
ATOM 804 C CA . SER A 1 108 ? 0.313 13.312 12.414 1.00 90.19 108 SER A CA 1
ATOM 805 C C . SER A 1 108 ? 0.431 11.902 13.001 1.00 90.19 108 SER A C 1
ATOM 807 O O . SER A 1 108 ? 1.506 11.300 12.946 1.00 90.19 108 SER A O 1
ATOM 809 N N . MET A 1 109 ? -0.681 11.330 13.477 1.00 91.12 109 MET A N 1
ATOM 810 C CA . MET A 1 109 ? -0.755 9.941 13.943 1.00 91.12 109 MET A CA 1
ATOM 811 C C . MET A 1 109 ? -0.429 8.947 12.821 1.00 91.12 109 MET A C 1
ATOM 813 O O . MET A 1 109 ? 0.393 8.047 13.008 1.00 91.12 109 MET A O 1
ATOM 817 N N . ALA A 1 110 ? -1.033 9.123 11.641 1.00 94.56 110 ALA A N 1
ATOM 818 C CA . ALA A 1 110 ? -0.798 8.282 10.470 1.00 94.56 110 ALA A CA 1
ATOM 819 C C . ALA A 1 110 ? 0.673 8.312 10.033 1.00 94.56 110 ALA A C 1
ATOM 821 O O . ALA A 1 110 ? 1.254 7.263 9.739 1.00 94.56 110 ALA A O 1
ATOM 822 N N . TRP A 1 111 ? 1.273 9.505 10.010 1.00 94.00 111 TRP A N 1
ATOM 823 C CA . TRP A 1 111 ? 2.673 9.722 9.660 1.00 94.00 111 TRP A CA 1
ATOM 824 C C . TRP A 1 111 ? 3.612 9.070 10.673 1.00 94.00 111 TRP A C 1
ATOM 826 O O . TRP A 1 111 ? 4.528 8.348 10.277 1.00 94.00 111 TRP A O 1
ATOM 836 N N . HIS A 1 112 ? 3.352 9.267 11.970 1.00 92.00 112 HIS A N 1
ATOM 837 C CA . HIS A 1 112 ? 4.141 8.655 13.034 1.00 92.00 112 HIS A CA 1
ATOM 838 C C . HIS A 1 112 ? 4.148 7.132 12.877 1.00 92.00 112 HIS A C 1
ATOM 840 O O . HIS A 1 112 ? 5.210 6.531 12.754 1.00 92.00 112 HIS A O 1
ATOM 846 N N . CYS A 1 113 ? 2.975 6.500 12.775 1.00 94.00 113 CYS A N 1
ATOM 847 C CA . CYS A 1 113 ? 2.881 5.050 12.601 1.00 94.00 113 CYS A CA 1
ATOM 848 C C . CYS A 1 113 ? 3.555 4.552 11.309 1.00 94.00 113 CYS A C 1
ATOM 850 O O . CYS A 1 113 ? 4.221 3.517 11.332 1.00 94.00 113 CYS A O 1
ATOM 852 N N . ALA A 1 114 ? 3.424 5.281 10.194 1.00 94.69 114 ALA A N 1
ATOM 853 C CA . ALA A 1 114 ? 4.074 4.922 8.932 1.00 94.69 114 ALA A CA 1
ATOM 854 C C . ALA A 1 114 ? 5.609 4.957 9.026 1.00 94.69 114 ALA A C 1
ATOM 856 O O . ALA A 1 114 ? 6.275 4.106 8.431 1.00 94.69 114 ALA A O 1
ATOM 857 N N . ARG A 1 115 ? 6.171 5.908 9.784 1.00 92.19 115 ARG A N 1
ATOM 858 C CA . ARG A 1 115 ? 7.610 5.971 10.073 1.00 92.19 115 ARG A CA 1
ATOM 859 C C . ARG A 1 115 ? 8.044 4.809 10.966 1.00 92.19 115 ARG A C 1
ATOM 861 O O . ARG A 1 115 ? 8.971 4.089 10.607 1.00 92.19 115 ARG A O 1
ATOM 868 N N . GLU A 1 116 ? 7.341 4.584 12.075 1.00 89.19 116 GLU A N 1
ATOM 869 C CA . GLU A 1 116 ? 7.666 3.517 13.036 1.00 89.19 116 GLU A CA 1
ATOM 870 C C . GLU A 1 116 ? 7.640 2.121 12.394 1.00 89.19 116 GLU A C 1
ATOM 872 O O . GLU A 1 116 ? 8.416 1.253 12.783 1.00 89.19 116 GLU A O 1
ATOM 877 N N . ALA A 1 117 ? 6.824 1.894 11.356 1.00 91.38 117 ALA A N 1
ATOM 878 C CA . ALA A 1 117 ? 6.800 0.623 10.625 1.00 91.38 117 ALA A CA 1
ATOM 879 C C . ALA A 1 117 ? 8.170 0.223 10.023 1.00 91.38 117 ALA A C 1
ATOM 881 O O . ALA A 1 117 ? 8.421 -0.963 9.781 1.00 91.38 117 ALA A O 1
ATOM 882 N N . TYR A 1 118 ? 9.080 1.179 9.799 1.00 89.94 118 TYR A N 1
ATOM 883 C CA . TYR A 1 118 ? 10.470 0.893 9.422 1.00 89.94 118 TYR A CA 1
ATOM 884 C C . TYR A 1 118 ? 11.306 0.402 10.612 1.00 89.94 118 TYR A C 1
ATOM 886 O O . TYR A 1 118 ? 12.083 -0.547 10.473 1.00 89.94 118 TYR A O 1
ATOM 894 N N . GLU A 1 119 ? 11.109 0.992 11.786 1.00 83.44 119 GLU A N 1
ATOM 895 C CA . GLU A 1 119 ? 11.855 0.686 13.009 1.00 83.44 119 GLU A CA 1
ATOM 896 C C . GLU A 1 119 ? 11.433 -0.658 13.609 1.00 83.44 119 GLU A C 1
ATOM 898 O O . GLU A 1 119 ? 12.290 -1.485 13.930 1.00 83.44 119 GLU A O 1
ATOM 903 N N . THR A 1 120 ? 10.127 -0.949 13.622 1.00 70.06 120 THR A N 1
ATOM 904 C CA . THR A 1 120 ? 9.580 -2.242 14.073 1.00 70.06 120 THR A CA 1
ATOM 905 C C . THR A 1 120 ? 10.178 -3.409 13.287 1.00 70.06 120 THR A C 1
ATOM 907 O O . THR A 1 120 ? 10.447 -4.479 13.829 1.00 70.06 120 THR A O 1
ATOM 910 N N . SER A 1 121 ? 10.449 -3.199 11.994 1.00 63.19 121 SER A N 1
ATOM 911 C CA . SER A 1 121 ? 11.057 -4.220 11.136 1.00 63.19 121 SER A CA 1
ATOM 912 C C . SER A 1 121 ? 12.537 -4.489 11.433 1.00 63.19 121 SER A C 1
ATOM 914 O O . SER A 1 121 ? 13.078 -5.490 10.969 1.00 63.19 121 SER A O 1
ATOM 916 N N . SER A 1 122 ? 13.171 -3.623 12.227 1.00 63.62 122 SER A N 1
ATOM 917 C CA . SER A 1 122 ? 14.570 -3.731 12.659 1.00 63.62 122 SER A CA 1
ATOM 918 C C . SER A 1 122 ? 14.717 -4.398 14.034 1.00 63.62 122 SER A C 1
ATOM 920 O O . SER A 1 122 ? 15.830 -4.519 14.538 1.00 63.62 122 SER A O 1
ATOM 922 N N . GLY A 1 123 ? 13.609 -4.829 14.652 1.00 60.97 123 GLY A N 1
ATOM 923 C CA . GLY A 1 123 ? 13.608 -5.469 15.971 1.00 60.97 123 GLY A CA 1
ATOM 924 C C . GLY A 1 123 ? 13.773 -4.503 17.147 1.00 60.97 123 GLY A C 1
ATOM 925 O O . GLY A 1 123 ? 13.973 -4.960 18.272 1.00 60.97 123 GLY A O 1
ATOM 926 N N . LEU A 1 124 ? 13.684 -3.186 16.916 1.00 59.75 124 LEU A N 1
ATOM 927 C CA . LEU A 1 124 ? 13.601 -2.214 18.002 1.00 59.75 124 LEU A CA 1
ATOM 928 C C . LEU A 1 124 ? 12.172 -2.181 18.568 1.00 59.75 124 LEU A C 1
ATOM 930 O O . LEU A 1 124 ? 11.209 -2.223 17.798 1.00 59.75 124 LEU A O 1
ATOM 934 N N . PRO A 1 125 ? 12.010 -2.102 19.901 1.00 58.28 125 PRO A N 1
ATOM 935 C CA . PRO A 1 125 ? 10.703 -1.908 20.503 1.00 58.28 125 PRO A CA 1
ATOM 936 C C . PRO A 1 125 ? 10.161 -0.532 20.109 1.00 58.28 125 PRO A C 1
ATOM 938 O O . PRO A 1 125 ? 10.815 0.485 20.336 1.00 58.28 125 PRO A O 1
ATOM 941 N N . ASN A 1 126 ? 8.951 -0.504 19.551 1.00 66.50 126 ASN A N 1
ATOM 942 C CA . ASN A 1 126 ? 8.235 0.748 19.339 1.00 66.50 126 ASN A CA 1
ATOM 943 C C . ASN A 1 126 ? 7.966 1.386 20.701 1.00 66.50 126 ASN A C 1
ATOM 945 O O . ASN A 1 126 ? 7.419 0.741 21.602 1.00 66.50 126 ASN A O 1
ATOM 949 N N . ASN A 1 127 ? 8.325 2.656 20.847 1.00 69.19 127 ASN A N 1
ATOM 950 C CA . ASN A 1 127 ? 8.032 3.382 22.070 1.00 69.19 127 ASN A CA 1
ATOM 951 C C . ASN A 1 127 ? 6.591 3.901 22.028 1.00 69.19 127 ASN A C 1
ATOM 953 O O . ASN A 1 127 ? 6.130 4.358 20.977 1.00 69.19 127 ASN A O 1
ATOM 957 N N . PRO A 1 128 ? 5.861 3.858 23.154 1.00 81.25 128 PRO A N 1
ATOM 958 C CA . PRO A 1 128 ? 4.588 4.549 23.240 1.00 81.25 128 PRO A CA 1
ATOM 959 C C . PRO A 1 128 ? 4.801 6.035 22.956 1.00 81.25 128 PRO A C 1
ATOM 961 O O . PRO A 1 128 ? 5.712 6.663 23.498 1.00 81.25 128 PRO A O 1
ATOM 964 N N . ALA A 1 129 ? 3.945 6.593 22.109 1.00 84.12 129 ALA A N 1
ATOM 965 C CA . ALA A 1 129 ? 3.933 8.016 21.812 1.00 84.12 129 ALA A CA 1
ATOM 966 C C . ALA A 1 129 ? 2.708 8.641 22.472 1.00 84.12 129 ALA A C 1
ATOM 968 O O . ALA A 1 129 ? 1.639 8.039 22.531 1.00 84.12 129 ALA A O 1
ATOM 969 N N . ARG A 1 130 ? 2.844 9.853 22.994 1.00 85.12 130 ARG A N 1
ATOM 970 C CA . ARG A 1 130 ? 1.710 10.601 23.531 1.00 85.12 130 ARG A CA 1
ATOM 971 C C . ARG A 1 130 ? 1.915 12.078 23.285 1.00 85.12 130 ARG A C 1
ATOM 973 O O . ARG A 1 130 ? 3.045 12.560 23.339 1.00 85.12 130 ARG A O 1
ATOM 980 N N . ASN A 1 131 ? 0.821 12.790 23.101 1.00 81.94 131 ASN A N 1
ATOM 981 C CA . ASN A 1 131 ? 0.791 14.233 23.266 1.00 81.94 131 ASN A CA 1
ATOM 982 C C . ASN A 1 131 ? -0.258 14.587 24.332 1.00 81.94 131 ASN A C 1
ATOM 984 O O . ASN A 1 131 ? -0.638 13.738 25.139 1.00 81.94 131 ASN A O 1
ATOM 988 N N . GLU A 1 132 ? -0.687 15.844 24.375 1.00 81.75 132 GLU A N 1
ATOM 989 C CA . GLU A 1 132 ? -1.692 16.317 25.333 1.00 81.75 132 GLU A CA 1
ATOM 990 C C . GLU A 1 132 ? -3.094 15.733 25.074 1.00 81.75 132 GLU A C 1
ATOM 992 O O . GLU A 1 132 ? -3.902 15.664 25.993 1.00 81.75 132 GLU A O 1
ATOM 997 N N . LYS A 1 133 ? -3.383 15.279 23.847 1.00 82.31 133 LYS A N 1
ATOM 998 C CA . LYS A 1 133 ? -4.730 14.901 23.384 1.00 82.31 133 LYS A CA 1
ATOM 999 C C . LYS A 1 133 ? -4.923 13.397 23.214 1.00 82.31 133 LYS A C 1
ATOM 1001 O O . LYS A 1 133 ? -5.992 12.868 23.532 1.00 82.31 133 LYS A O 1
ATOM 1006 N N . TRP A 1 134 ? -3.902 12.695 22.734 1.00 87.62 134 TRP A N 1
ATOM 1007 C CA . TRP A 1 134 ? -3.944 11.266 22.453 1.00 87.62 134 TRP A CA 1
ATOM 1008 C C . TRP A 1 134 ? -2.713 10.522 22.974 1.00 87.62 134 TRP A C 1
ATOM 1010 O O . TRP A 1 134 ? -1.612 11.064 23.110 1.00 87.62 134 TRP A O 1
ATOM 1020 N N . LYS A 1 135 ? -2.918 9.235 23.251 1.00 91.12 135 LYS A N 1
ATOM 1021 C CA . LYS A 1 135 ? -1.876 8.256 23.552 1.00 91.12 135 LYS A CA 1
ATOM 1022 C C . LYS A 1 135 ? -1.911 7.137 22.516 1.00 91.12 135 LYS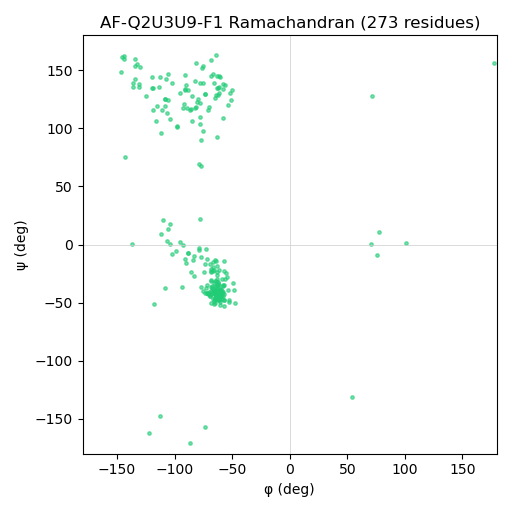 A C 1
ATOM 1024 O O . LYS A 1 135 ? -2.980 6.626 22.184 1.00 91.12 135 LYS A O 1
ATOM 1029 N N . LEU A 1 136 ? -0.736 6.777 22.024 1.00 92.12 136 LEU A N 1
ATOM 1030 C CA . LEU A 1 136 ? -0.481 5.700 21.085 1.00 92.12 136 LEU A CA 1
ATOM 1031 C C . LEU A 1 136 ? 0.222 4.570 21.827 1.00 92.12 136 LEU A C 1
ATOM 1033 O O . LEU A 1 136 ? 1.324 4.732 22.356 1.00 92.12 136 LEU A O 1
ATOM 1037 N N . GLU A 1 137 ? -0.431 3.419 21.833 1.00 91.44 137 GLU A N 1
ATOM 1038 C CA . GLU A 1 137 ? 0.057 2.173 22.399 1.00 91.44 137 GLU A CA 1
ATOM 1039 C C . GLU A 1 137 ? 0.446 1.244 21.240 1.00 91.44 137 GLU A C 1
ATOM 1041 O O . GLU A 1 137 ? -0.422 0.833 20.459 1.00 91.44 137 GLU A O 1
ATOM 1046 N N . PRO A 1 138 ? 1.744 0.937 21.074 1.00 89.12 138 PRO A N 1
ATOM 1047 C CA . PRO A 1 138 ? 2.188 -0.031 20.088 1.00 89.12 138 PRO A CA 1
ATOM 1048 C C . PRO A 1 138 ? 1.599 -1.403 20.407 1.00 89.12 138 PRO A C 1
ATOM 1050 O O . PRO A 1 138 ? 1.598 -1.836 21.559 1.00 89.12 138 PRO A O 1
ATOM 1053 N N . GLY A 1 139 ? 1.090 -2.078 19.387 1.00 86.06 139 GLY A N 1
ATOM 1054 C CA . GLY A 1 139 ? 0.587 -3.439 19.485 1.00 86.06 139 GLY A CA 1
ATOM 1055 C C . GLY A 1 139 ? 1.456 -4.412 18.704 1.00 86.06 139 GLY A C 1
ATOM 1056 O O . GLY A 1 139 ? 2.672 -4.258 18.587 1.00 86.06 139 GLY A O 1
ATOM 1057 N N . ASP A 1 140 ? 0.805 -5.441 18.173 1.00 87.94 140 ASP A N 1
ATOM 1058 C CA . ASP A 1 140 ? 1.468 -6.488 17.410 1.00 87.94 140 ASP A CA 1
ATOM 1059 C C . ASP A 1 140 ? 2.104 -5.969 16.115 1.00 87.94 140 ASP A C 1
ATOM 1061 O O . ASP A 1 140 ? 1.756 -4.912 15.579 1.00 87.94 140 ASP A O 1
ATOM 1065 N N . CYS A 1 141 ? 3.012 -6.772 15.564 1.00 91.75 141 CYS A N 1
ATOM 1066 C CA . CYS A 1 141 ? 3.593 -6.532 14.254 1.00 91.75 141 CYS A CA 1
ATOM 1067 C C . CYS A 1 141 ? 3.641 -7.805 13.403 1.00 91.75 141 CYS A C 1
ATOM 1069 O O . CYS A 1 141 ? 3.571 -8.929 13.904 1.00 91.75 141 CYS A O 1
ATOM 1071 N N . ILE A 1 142 ? 3.746 -7.612 12.092 1.00 92.44 142 ILE A N 1
ATOM 1072 C CA . ILE A 1 142 ? 4.048 -8.645 11.105 1.00 92.44 142 ILE A CA 1
ATOM 1073 C C . ILE A 1 142 ? 5.470 -8.388 10.622 1.00 92.44 142 ILE A C 1
ATOM 1075 O O . ILE A 1 142 ? 5.789 -7.291 10.162 1.00 92.44 142 ILE A O 1
ATOM 1079 N N . VAL A 1 143 ? 6.315 -9.409 10.725 1.00 91.06 143 VAL A N 1
ATOM 1080 C CA . VAL A 1 143 ? 7.685 -9.391 10.203 1.00 91.06 143 VAL A CA 1
ATOM 1081 C C . VAL A 1 143 ? 7.629 -9.550 8.679 1.00 91.06 143 VAL A C 1
ATOM 1083 O O . VAL A 1 143 ? 6.830 -10.353 8.190 1.00 91.06 143 VAL A O 1
ATOM 1086 N N . PRO A 1 144 ? 8.444 -8.806 7.912 1.00 91.56 144 PRO A N 1
ATOM 1087 C CA . PRO A 1 144 ? 8.472 -8.956 6.464 1.00 91.56 144 PRO A CA 1
ATOM 1088 C C . PRO A 1 144 ? 8.952 -10.359 6.069 1.00 91.56 144 PRO A C 1
ATOM 1090 O O . PRO A 1 144 ? 9.832 -10.930 6.717 1.00 91.56 144 PRO A O 1
ATOM 1093 N N . SER A 1 145 ? 8.404 -10.911 4.989 1.00 89.88 145 SER A N 1
ATOM 1094 C CA . SER A 1 145 ? 8.880 -12.186 4.454 1.00 89.88 145 SER A CA 1
ATOM 1095 C C . SER A 1 145 ? 10.212 -12.006 3.724 1.00 89.88 145 SER A C 1
ATOM 1097 O O . SER A 1 145 ? 10.519 -10.950 3.169 1.00 89.88 145 SER A O 1
ATOM 1099 N N . THR A 1 146 ? 11.006 -13.075 3.675 1.00 85.75 146 THR A N 1
ATOM 1100 C CA . THR A 1 146 ? 12.287 -13.107 2.949 1.00 85.75 146 THR A CA 1
ATOM 1101 C C . THR A 1 146 ? 12.123 -12.916 1.443 1.00 85.75 146 THR A C 1
ATOM 1103 O O . THR A 1 146 ? 13.050 -12.483 0.766 1.00 85.75 146 THR A O 1
ATOM 1106 N N . ASP A 1 147 ? 10.935 -13.222 0.929 1.00 83.25 147 ASP A N 1
ATOM 1107 C CA . ASP A 1 147 ? 10.557 -13.114 -0.475 1.00 83.25 147 ASP A CA 1
ATOM 1108 C C . ASP A 1 147 ? 9.906 -11.750 -0.821 1.00 83.25 147 ASP A C 1
ATOM 1110 O O . ASP A 1 147 ? 9.546 -11.490 -1.969 1.00 83.25 147 ASP A O 1
ATOM 1114 N N . GLY A 1 148 ? 9.767 -10.860 0.172 1.00 83.00 148 GLY A N 1
ATOM 1115 C CA . GLY A 1 148 ? 9.248 -9.494 0.038 1.00 83.00 148 GLY A CA 1
ATOM 1116 C C . GLY A 1 148 ? 7.750 -9.384 -0.242 1.00 83.00 148 GLY A C 1
ATOM 1117 O O . GLY A 1 148 ? 7.237 -8.272 -0.370 1.00 83.00 148 GLY A O 1
ATOM 1118 N N . THR A 1 149 ? 7.033 -10.505 -0.333 1.00 86.31 149 THR A N 1
ATOM 1119 C CA . THR A 1 149 ? 5.583 -10.511 -0.565 1.00 86.31 149 THR A CA 1
ATOM 1120 C C . THR A 1 149 ? 4.847 -9.924 0.636 1.00 86.31 149 THR A C 1
ATOM 1122 O O . THR A 1 149 ? 4.030 -9.020 0.474 1.00 86.31 149 THR A O 1
ATOM 1125 N N . ILE A 1 150 ? 5.202 -10.348 1.848 1.00 91.81 150 ILE A N 1
ATOM 1126 C CA . ILE A 1 150 ? 4.730 -9.769 3.100 1.00 91.81 150 ILE A CA 1
ATOM 1127 C C . ILE A 1 150 ? 5.635 -8.595 3.461 1.00 91.81 150 ILE A C 1
ATOM 1129 O O . ILE A 1 150 ? 6.822 -8.766 3.743 1.00 91.81 150 ILE A O 1
ATOM 1133 N N . LYS A 1 151 ? 5.056 -7.395 3.490 1.00 92.56 151 LYS A N 1
ATOM 1134 C CA . LYS A 1 151 ? 5.713 -6.207 4.043 1.00 92.56 151 LYS A CA 1
ATOM 1135 C C . LYS A 1 151 ? 5.576 -6.189 5.559 1.00 92.56 151 LYS A C 1
ATOM 1137 O O . LYS A 1 151 ? 4.651 -6.780 6.111 1.00 92.56 151 LYS A O 1
ATOM 1142 N N . ALA A 1 152 ? 6.493 -5.492 6.225 1.00 94.00 152 ALA A N 1
ATOM 1143 C CA . ALA A 1 152 ? 6.369 -5.277 7.657 1.00 94.00 152 ALA A CA 1
ATOM 1144 C C . ALA A 1 152 ? 5.108 -4.448 7.943 1.00 94.00 152 ALA A C 1
ATOM 1146 O O . ALA A 1 152 ? 4.867 -3.450 7.258 1.00 94.00 152 ALA A O 1
ATOM 1147 N N . VAL A 1 153 ? 4.325 -4.856 8.939 1.00 95.38 153 VAL A N 1
ATOM 1148 C CA . VAL A 1 153 ? 3.106 -4.145 9.352 1.00 95.38 153 VAL A CA 1
ATOM 1149 C C . VAL A 1 153 ? 3.130 -3.952 10.856 1.00 95.38 153 VAL A C 1
ATOM 1151 O O . VAL A 1 153 ? 3.425 -4.899 11.579 1.00 95.38 153 VAL A O 1
ATOM 1154 N N . SER A 1 154 ? 2.795 -2.761 11.335 1.00 94.50 154 SER A N 1
ATOM 1155 C CA . SER A 1 154 ? 2.564 -2.494 12.753 1.00 94.50 154 SER A CA 1
ATOM 1156 C C . SER A 1 154 ? 1.096 -2.162 13.004 1.00 94.50 154 SER A C 1
ATOM 1158 O O . SER A 1 154 ? 0.419 -1.551 12.173 1.00 94.50 154 SER A O 1
ATOM 1160 N N . PHE A 1 155 ? 0.600 -2.606 14.156 1.00 94.75 155 PHE A N 1
ATOM 1161 C CA . PHE A 1 155 ? -0.756 -2.354 14.623 1.00 94.75 155 PHE A CA 1
ATOM 1162 C C . PHE A 1 155 ? -0.672 -1.515 15.893 1.00 94.75 155 PHE A C 1
ATOM 1164 O O . PHE A 1 155 ? -0.302 -2.032 16.941 1.00 94.75 155 PHE A O 1
ATOM 1171 N N . SER A 1 156 ? -1.009 -0.232 15.817 1.00 93.88 156 SER A N 1
ATOM 1172 C CA . SER A 1 156 ? -0.940 0.683 16.963 1.00 93.88 156 SER A CA 1
ATOM 1173 C C . SER A 1 156 ? -2.336 1.129 17.366 1.00 93.88 156 SER A C 1
ATOM 1175 O O . SER A 1 156 ? -3.146 1.487 16.512 1.00 93.88 156 SER A O 1
ATOM 1177 N N . ARG A 1 157 ?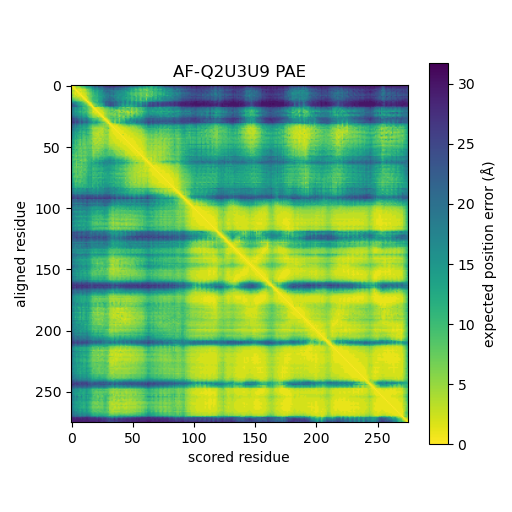 -2.634 1.128 18.663 1.00 93.19 157 ARG A N 1
ATOM 1178 C CA . ARG A 1 157 ? -3.907 1.628 19.193 1.00 93.19 157 ARG A CA 1
ATOM 1179 C C . ARG A 1 157 ? -3.736 3.068 19.618 1.00 93.19 157 ARG A C 1
ATOM 1181 O O . ARG A 1 157 ? -2.813 3.375 20.3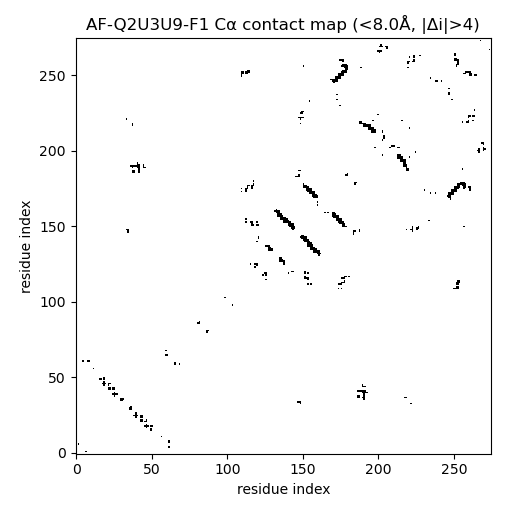66 1.00 93.19 157 ARG A O 1
ATOM 1188 N N . VAL A 1 158 ? -4.632 3.939 19.176 1.00 91.75 158 VAL A N 1
ATOM 1189 C CA . VAL A 1 158 ? -4.651 5.335 19.608 1.00 91.75 158 VAL A CA 1
ATOM 1190 C C . VAL A 1 158 ? -5.966 5.640 20.304 1.00 91.75 158 VAL A C 1
ATOM 1192 O O . VAL A 1 158 ? -7.039 5.237 19.859 1.00 91.75 158 VAL A O 1
ATOM 1195 N N . SER A 1 159 ? -5.870 6.318 21.442 1.00 89.81 159 SER A N 1
ATOM 1196 C CA . SER A 1 159 ? -7.004 6.671 22.298 1.00 89.81 159 SER A CA 1
ATOM 1197 C C . SER A 1 159 ? -6.787 8.045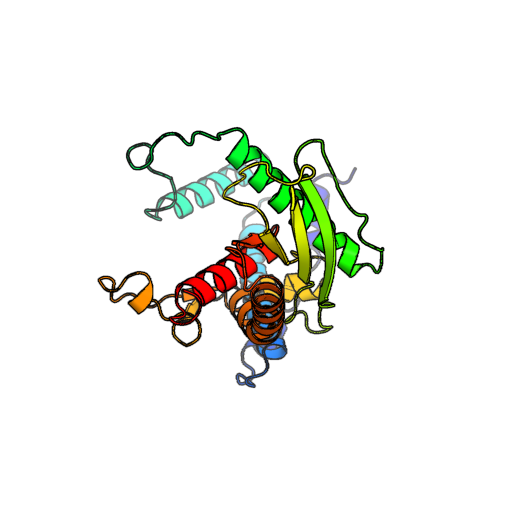 22.924 1.00 89.81 159 SER A C 1
ATOM 1199 O O . SER A 1 159 ? -5.651 8.518 22.991 1.00 89.81 159 SER A O 1
ATOM 1201 N N . SER A 1 160 ? -7.860 8.696 23.375 1.00 87.75 160 SER A N 1
ATOM 1202 C CA . SER A 1 160 ? -7.745 9.989 24.055 1.00 87.75 160 SER A CA 1
ATOM 1203 C C . SER A 1 160 ? -7.033 9.844 25.407 1.00 87.75 160 SER A C 1
ATOM 1205 O O . SER A 1 160 ? -7.145 8.810 26.074 1.00 87.75 160 SER A O 1
ATOM 1207 N N . VAL A 1 161 ? -6.267 10.867 25.799 1.00 85.50 161 VAL A N 1
ATOM 1208 C CA . VAL A 1 161 ? -5.582 10.906 27.106 1.00 85.50 161 VAL A CA 1
ATOM 1209 C C . VAL A 1 161 ? -6.589 11.078 28.242 1.00 85.50 161 VAL A C 1
ATOM 1211 O O . VAL A 1 161 ? -6.480 10.399 29.265 1.00 85.50 161 VAL A O 1
ATOM 1214 N N . GLU A 1 162 ? -7.582 11.948 28.060 1.00 79.44 162 GLU A N 1
ATOM 1215 C CA . GLU A 1 162 ? -8.648 12.170 29.032 1.00 79.44 162 GLU A CA 1
ATOM 1216 C C . GLU A 1 162 ? -9.832 11.234 28.759 1.00 79.44 162 GLU A C 1
ATOM 1218 O O . GLU A 1 162 ? -10.234 10.993 27.620 1.00 79.44 162 GLU A O 1
ATOM 1223 N N . LYS A 1 163 ? -10.402 10.654 29.821 1.00 66.06 163 LYS A N 1
ATOM 1224 C CA . LYS A 1 163 ? -11.628 9.858 29.697 1.00 66.06 163 LYS A CA 1
ATOM 1225 C C . LYS A 1 163 ? -12.819 10.809 29.578 1.00 66.06 163 LYS A C 1
ATOM 1227 O O . LYS A 1 163 ? -13.068 11.570 30.506 1.00 66.06 163 LYS A O 1
ATOM 1232 N N . GLY A 1 164 ? -13.580 10.704 28.489 1.00 62.00 164 GLY A N 1
ATOM 1233 C CA . GLY A 1 164 ? -14.818 11.466 28.282 1.00 62.00 164 GLY A CA 1
ATOM 1234 C C . GLY A 1 164 ? -14.694 12.680 27.358 1.00 62.00 164 GLY A C 1
ATOM 1235 O O . GLY A 1 164 ? -15.692 13.356 27.131 1.00 62.00 164 GLY A O 1
ATOM 1236 N N . THR A 1 165 ? -13.513 12.950 26.796 1.00 65.50 165 THR A N 1
ATOM 1237 C CA . THR A 1 165 ? -13.366 13.854 25.649 1.00 65.50 165 THR A CA 1
ATOM 1238 C C . THR A 1 165 ? -13.961 13.195 24.410 1.00 65.50 165 THR A C 1
ATOM 1240 O O . THR A 1 165 ? -13.507 12.134 23.982 1.00 65.50 165 THR A O 1
ATOM 1243 N N . ASP A 1 166 ? -14.982 13.833 23.845 1.00 65.69 166 ASP A N 1
ATOM 1244 C CA . ASP A 1 166 ? -15.757 13.344 22.704 1.00 65.69 166 ASP A CA 1
ATOM 1245 C C . ASP A 1 166 ? -14.963 13.538 21.396 1.00 65.69 166 ASP A C 1
ATOM 1247 O O . ASP A 1 166 ? -15.272 14.386 20.559 1.00 65.69 166 ASP A O 1
ATOM 1251 N N . ASN A 1 167 ? -13.856 12.803 21.247 1.00 73.88 167 ASN A N 1
ATOM 1252 C CA . ASN A 1 167 ? -13.148 12.730 19.973 1.00 73.88 167 ASN A CA 1
ATOM 1253 C C . ASN A 1 167 ? -13.799 11.643 19.116 1.00 73.88 167 ASN A C 1
ATOM 1255 O O . ASN A 1 167 ? -13.618 10.454 19.366 1.00 73.88 167 ASN A O 1
ATOM 1259 N N . LYS A 1 168 ? -14.537 12.080 18.096 1.00 80.00 168 LYS A N 1
ATOM 1260 C CA . LYS A 1 168 ? -15.321 11.216 17.206 1.00 80.00 168 LYS A CA 1
ATOM 1261 C C . LYS A 1 168 ? -14.496 10.252 16.363 1.00 80.00 168 LYS A C 1
ATOM 1263 O O . LYS A 1 168 ? -15.096 9.360 15.787 1.00 80.00 168 LYS A O 1
ATOM 1268 N N . ASP A 1 169 ? -13.182 10.441 16.276 1.00 82.19 169 ASP A N 1
ATOM 1269 C CA . ASP A 1 169 ? -12.277 9.597 15.493 1.00 82.19 169 ASP A CA 1
ATOM 1270 C C . ASP A 1 169 ? -11.455 8.643 16.381 1.00 82.19 169 ASP A C 1
ATOM 1272 O O . ASP A 1 169 ? -10.631 7.876 15.878 1.00 82.19 169 ASP A O 1
ATOM 1276 N N . LEU A 1 170 ? -11.651 8.679 17.709 1.00 86.25 170 LEU A N 1
ATOM 1277 C CA . LEU A 1 170 ? -10.963 7.828 18.681 1.00 86.25 170 LEU A CA 1
ATOM 1278 C C . LEU A 1 170 ? -11.968 6.969 19.475 1.00 86.25 170 LEU A C 1
ATOM 1280 O O . LEU A 1 170 ? -13.032 7.452 19.849 1.00 86.25 170 LEU A O 1
ATOM 1284 N N . PRO A 1 171 ? -11.620 5.721 19.833 1.00 89.19 171 PRO A N 1
ATOM 1285 C CA . PRO A 1 171 ? -10.340 5.059 19.596 1.00 89.19 171 PRO A CA 1
ATOM 1286 C C . PRO A 1 171 ? -10.172 4.586 18.143 1.00 89.19 171 PRO A C 1
ATOM 1288 O O . PRO A 1 171 ? -11.141 4.247 17.465 1.00 89.19 171 PRO A O 1
ATOM 1291 N N . VAL A 1 172 ? -8.917 4.515 17.692 1.00 92.25 172 VAL A N 1
ATOM 1292 C CA . VAL A 1 172 ? -8.561 4.039 16.348 1.00 92.25 172 VAL A CA 1
ATOM 1293 C C . VAL A 1 172 ? -7.450 2.995 16.396 1.00 92.25 172 VAL A C 1
ATOM 1295 O O . VAL A 1 172 ? -6.463 3.135 17.125 1.00 92.25 172 VAL A O 1
ATOM 1298 N N . LEU A 1 173 ? -7.597 1.944 15.592 1.00 94.81 173 LEU A N 1
ATOM 1299 C CA . LEU A 1 173 ? -6.517 1.028 15.247 1.00 94.81 173 LEU A CA 1
ATOM 1300 C C . LEU A 1 173 ? -5.806 1.540 13.997 1.00 94.81 173 LEU A C 1
ATOM 1302 O O . LEU A 1 173 ? -6.392 1.577 12.918 1.00 94.81 173 LEU A O 1
ATOM 1306 N N . VAL A 1 174 ? -4.528 1.875 14.121 1.00 96.25 174 VAL A N 1
ATOM 1307 C CA . VAL A 1 174 ? -3.687 2.253 12.987 1.00 96.25 174 VAL A CA 1
ATOM 1308 C C . VAL A 1 174 ? -2.956 1.020 12.463 1.00 96.25 174 VAL A C 1
ATOM 1310 O O . VAL A 1 174 ? -2.153 0.421 13.177 1.00 96.25 174 VAL A O 1
ATOM 1313 N N . VAL A 1 175 ? -3.231 0.656 11.212 1.00 97.38 175 VAL A N 1
ATOM 1314 C CA . VAL A 1 175 ? -2.547 -0.392 10.448 1.00 97.38 175 VAL A CA 1
ATOM 1315 C C . VAL A 1 175 ? -1.512 0.285 9.556 1.00 97.38 175 VAL A C 1
ATOM 1317 O O . VAL A 1 175 ? -1.855 0.856 8.518 1.00 97.38 175 VAL A O 1
ATOM 1320 N N . ALA A 1 176 ? -0.246 0.254 9.969 1.00 97.12 176 ALA A N 1
ATOM 1321 C CA . ALA A 1 176 ? 0.838 0.916 9.256 1.00 97.12 176 ALA A CA 1
ATOM 1322 C C . ALA A 1 176 ? 1.718 -0.082 8.509 1.00 97.12 176 ALA A C 1
ATOM 1324 O O . ALA A 1 176 ? 2.260 -1.013 9.100 1.00 97.12 176 ALA A O 1
ATOM 1325 N N . ILE A 1 177 ? 1.875 0.128 7.203 1.00 97.38 177 ILE A N 1
ATOM 1326 C CA . ILE A 1 177 ? 2.621 -0.764 6.314 1.00 97.38 177 ILE A CA 1
ATOM 1327 C C . ILE A 1 177 ? 3.926 -0.091 5.914 1.00 97.38 177 ILE A C 1
ATOM 1329 O O . ILE A 1 177 ? 3.942 1.024 5.382 1.00 97.38 177 ILE A O 1
ATOM 1333 N N . ARG A 1 178 ? 5.038 -0.785 6.150 1.00 95.69 178 ARG A N 1
ATOM 1334 C CA . ARG A 1 178 ? 6.369 -0.303 5.782 1.00 95.69 178 ARG A CA 1
ATOM 1335 C C . ARG A 1 178 ? 6.500 -0.209 4.265 1.00 95.69 178 ARG A C 1
ATOM 1337 O O . ARG A 1 178 ? 6.101 -1.119 3.540 1.00 95.69 178 ARG A O 1
ATOM 1344 N N . GLY A 1 179 ? 7.135 0.856 3.785 1.00 93.75 179 GLY A N 1
ATOM 1345 C CA . GLY A 1 179 ? 7.604 0.932 2.405 1.00 93.75 179 GLY A CA 1
ATOM 1346 C C . GLY A 1 179 ? 8.835 0.061 2.140 1.00 93.75 179 GLY A C 1
ATOM 1347 O O . GLY A 1 179 ? 9.097 -0.933 2.822 1.00 93.75 179 GLY A O 1
ATOM 1348 N N . SER A 1 180 ? 9.591 0.420 1.107 1.00 91.81 180 SER A N 1
ATOM 1349 C CA . SER A 1 180 ? 10.777 -0.336 0.701 1.00 91.81 180 SER A CA 1
ATOM 1350 C C . SER A 1 180 ? 11.935 -0.134 1.673 1.00 91.81 180 SER A C 1
ATOM 1352 O O . SER A 1 180 ? 12.278 1.005 1.980 1.00 91.81 180 SER A O 1
ATOM 1354 N N . ALA A 1 181 ? 12.538 -1.232 2.138 1.00 89.25 181 ALA A N 1
ATOM 1355 C CA . ALA A 1 181 ? 13.707 -1.204 3.024 1.00 89.25 181 ALA A CA 1
ATOM 1356 C C . ALA A 1 181 ? 14.794 -2.229 2.640 1.00 89.25 181 ALA A C 1
ATOM 1358 O O . ALA A 1 181 ? 15.814 -2.332 3.314 1.00 89.25 181 ALA A O 1
ATOM 1359 N N . SER A 1 182 ? 14.583 -3.015 1.580 1.00 86.06 182 SER A N 1
ATOM 1360 C CA . SER A 1 182 ? 15.487 -4.087 1.153 1.00 86.06 182 SER A CA 1
ATOM 1361 C C . SER A 1 182 ? 15.544 -4.208 -0.370 1.00 86.06 182 SER A C 1
ATOM 1363 O O . SER A 1 182 ? 14.641 -3.759 -1.074 1.00 86.06 182 SER A O 1
ATOM 1365 N N . ALA A 1 183 ? 16.577 -4.874 -0.895 1.00 85.56 183 ALA A N 1
ATOM 1366 C CA . ALA A 1 183 ? 16.671 -5.174 -2.327 1.00 85.56 183 ALA A CA 1
ATOM 1367 C C . ALA A 1 183 ? 15.462 -5.984 -2.835 1.00 85.56 183 ALA A C 1
ATOM 1369 O O . ALA A 1 183 ? 14.978 -5.754 -3.941 1.00 85.56 183 ALA A O 1
ATOM 1370 N N . VAL A 1 184 ? 14.929 -6.883 -2.003 1.00 86.25 184 VAL A N 1
ATOM 1371 C CA . VAL A 1 184 ? 13.733 -7.667 -2.333 1.00 86.25 184 VAL A CA 1
ATOM 1372 C C . VAL A 1 184 ? 12.495 -6.770 -2.414 1.00 86.25 184 VAL A C 1
ATOM 1374 O O . VAL A 1 184 ? 11.695 -6.932 -3.328 1.00 86.25 184 VAL A O 1
ATOM 1377 N N . ASP A 1 185 ? 12.363 -5.755 -1.551 1.00 86.75 185 ASP A N 1
ATOM 1378 C CA . ASP A 1 185 ? 11.290 -4.761 -1.699 1.00 86.75 185 ASP A CA 1
ATOM 1379 C C . ASP A 1 185 ? 11.393 -4.007 -3.030 1.00 86.75 185 ASP A C 1
ATOM 1381 O O . ASP A 1 185 ? 10.377 -3.767 -3.677 1.00 86.75 185 ASP A O 1
ATOM 1385 N N . HIS A 1 186 ? 12.604 -3.643 -3.460 1.00 86.44 186 HIS A N 1
ATOM 1386 C CA . HIS A 1 186 ? 12.801 -2.997 -4.759 1.00 86.44 186 HIS A CA 1
ATOM 1387 C C . HIS A 1 186 ? 12.433 -3.918 -5.927 1.00 86.44 186 HIS A C 1
ATOM 1389 O O . HIS A 1 186 ? 11.849 -3.449 -6.899 1.00 86.44 186 HIS A O 1
ATOM 1395 N N . MET A 1 187 ? 12.697 -5.223 -5.813 1.00 87.81 187 MET A N 1
ATOM 1396 C CA . MET A 1 187 ? 12.234 -6.213 -6.788 1.00 87.81 187 MET A CA 1
ATOM 1397 C C . MET A 1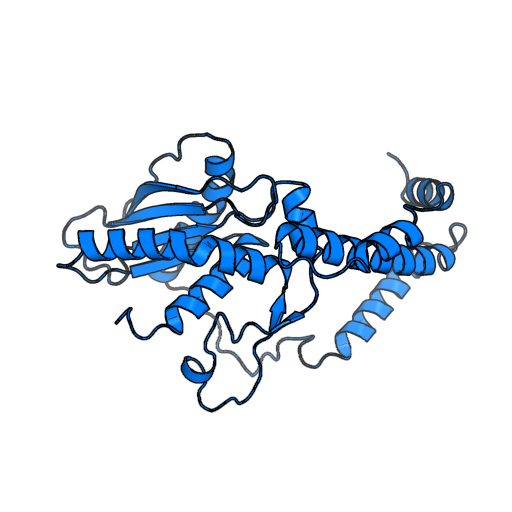 187 ? 10.700 -6.242 -6.868 1.00 87.81 187 MET A C 1
ATOM 1399 O O . MET A 1 187 ? 10.147 -6.229 -7.961 1.00 87.81 187 MET A O 1
ATOM 1403 N N . VAL A 1 188 ? 9.991 -6.215 -5.735 1.00 85.88 188 VAL A N 1
ATOM 1404 C CA . VAL A 1 188 ? 8.517 -6.139 -5.743 1.00 85.88 188 VAL A CA 1
ATOM 1405 C C . VAL A 1 188 ? 8.027 -4.861 -6.423 1.00 85.88 188 VAL A C 1
ATOM 1407 O O . VAL A 1 188 ? 7.105 -4.922 -7.232 1.00 85.88 188 VAL A O 1
ATOM 1410 N N . ASN A 1 189 ? 8.657 -3.717 -6.148 1.00 87.31 189 ASN A N 1
ATOM 1411 C CA . ASN A 1 189 ? 8.314 -2.451 -6.800 1.00 87.31 189 ASN A CA 1
ATOM 1412 C C . ASN A 1 189 ? 8.583 -2.472 -8.313 1.00 87.31 189 ASN A C 1
ATOM 1414 O O . ASN A 1 189 ? 7.886 -1.805 -9.061 1.00 87.31 189 ASN A O 1
ATOM 1418 N N . ALA A 1 190 ? 9.593 -3.214 -8.770 1.00 86.12 190 ALA A N 1
ATOM 1419 C CA . ALA A 1 190 ? 9.896 -3.338 -10.192 1.00 86.12 190 ALA A CA 1
ATOM 1420 C C . ALA A 1 190 ? 8.887 -4.232 -10.938 1.00 86.12 190 ALA A C 1
ATOM 1422 O O . ALA A 1 190 ? 8.810 -4.165 -12.158 1.00 86.12 190 ALA A O 1
ATOM 1423 N N . ASN A 1 191 ? 8.087 -5.043 -10.235 1.00 88.12 191 ASN A N 1
ATOM 1424 C CA . ASN A 1 191 ? 6.971 -5.784 -10.826 1.00 88.12 191 ASN A CA 1
ATOM 1425 C C . ASN A 1 191 ? 5.746 -4.872 -11.027 1.00 88.12 191 ASN A C 1
ATOM 1427 O O . ASN A 1 191 ? 4.751 -4.980 -10.298 1.00 88.12 191 ASN A O 1
ATOM 1431 N N . TYR A 1 192 ? 5.867 -3.940 -11.971 1.00 86.06 192 TYR A N 1
ATOM 1432 C CA . TYR A 1 192 ? 4.961 -2.803 -12.117 1.00 86.06 192 TYR A CA 1
ATOM 1433 C C . TYR A 1 192 ? 3.753 -3.046 -13.022 1.00 86.06 192 TYR A C 1
ATOM 1435 O O . TYR A 1 192 ? 2.803 -2.267 -12.946 1.00 86.06 192 TYR A O 1
ATOM 1443 N N . GLU A 1 193 ? 3.764 -4.106 -13.840 1.00 90.12 193 GLU A N 1
ATOM 1444 C CA . GLU A 1 193 ? 2.704 -4.352 -14.822 1.00 90.12 193 GLU A CA 1
ATOM 1445 C C . GLU A 1 193 ? 1.312 -4.308 -14.164 1.00 90.12 193 GLU A C 1
ATOM 1447 O O . GLU A 1 193 ? 1.104 -4.952 -13.119 1.00 90.12 193 GLU A O 1
ATOM 1452 N N . PRO A 1 194 ? 0.358 -3.548 -14.733 1.00 91.50 194 PRO A N 1
ATOM 1453 C CA . PRO A 1 194 ? -1.014 -3.530 -14.252 1.00 91.50 194 PRO A CA 1
ATOM 1454 C C . PRO A 1 194 ? -1.627 -4.931 -14.286 1.00 91.50 194 PRO A C 1
ATOM 1456 O O . PRO A 1 194 ? -1.436 -5.699 -15.228 1.00 91.50 194 PRO A O 1
ATOM 1459 N N . ARG A 1 195 ? -2.367 -5.283 -13.235 1.00 92.56 195 ARG A N 1
ATOM 1460 C CA . ARG A 1 195 ? -3.078 -6.557 -13.140 1.00 92.56 195 ARG A CA 1
ATOM 1461 C C . ARG A 1 195 ? -4.479 -6.349 -12.603 1.00 92.56 195 ARG A C 1
ATOM 1463 O O . ARG A 1 195 ? -4.665 -5.628 -11.624 1.00 92.56 195 ARG A O 1
ATOM 1470 N N . ASN A 1 196 ? -5.434 -7.062 -13.196 1.00 93.00 196 ASN A N 1
ATOM 1471 C CA . ASN A 1 196 ? -6.813 -7.114 -12.723 1.00 93.00 196 ASN A CA 1
ATOM 1472 C C . ASN A 1 196 ? -6.865 -7.458 -11.217 1.00 93.00 196 ASN A C 1
ATOM 1474 O O . ASN A 1 196 ? -6.321 -8.478 -10.763 1.00 93.00 196 ASN A O 1
ATOM 1478 N N . ALA A 1 197 ? -7.519 -6.580 -10.460 1.00 94.12 197 ALA A N 1
ATOM 1479 C CA . ALA A 1 197 ? -7.692 -6.654 -9.018 1.00 94.12 197 ALA A CA 1
ATOM 1480 C C . ALA A 1 197 ? -9.118 -7.052 -8.601 1.00 94.12 197 ALA A C 1
ATOM 1482 O O . ALA A 1 197 ? -9.371 -7.147 -7.401 1.00 94.12 197 ALA A O 1
ATOM 1483 N N . ASP A 1 198 ? -10.021 -7.345 -9.541 1.00 90.50 198 ASP A N 1
ATOM 1484 C CA . ASP A 1 198 ? -11.448 -7.611 -9.289 1.00 90.50 198 ASP A CA 1
ATOM 1485 C C . ASP A 1 198 ? -11.658 -8.859 -8.415 1.00 90.50 198 ASP A C 1
ATOM 1487 O O . ASP A 1 198 ? -12.586 -8.943 -7.616 1.00 90.50 198 ASP A O 1
ATOM 1491 N N . ASN A 1 199 ? -10.744 -9.834 -8.495 1.00 89.75 199 ASN A N 1
ATOM 1492 C CA . ASN A 1 199 ? -10.762 -11.009 -7.612 1.00 89.75 199 ASN A CA 1
ATOM 1493 C C . ASN A 1 199 ? -10.346 -10.713 -6.162 1.00 89.75 199 ASN A C 1
ATOM 1495 O O . ASN A 1 199 ? -10.337 -11.617 -5.324 1.00 89.75 199 ASN A O 1
ATOM 1499 N N . PHE A 1 200 ? -9.944 -9.479 -5.877 1.00 93.50 200 PHE A N 1
ATOM 1500 C CA . PHE A 1 200 ? -9.554 -9.013 -4.558 1.00 93.50 200 PHE A CA 1
ATOM 1501 C C . PHE A 1 200 ? -10.482 -7.896 -4.087 1.00 93.50 200 PHE A C 1
ATOM 1503 O O . PHE A 1 200 ? -11.047 -8.009 -3.003 1.00 93.50 200 PHE A O 1
ATOM 1510 N N . ILE A 1 201 ? -10.692 -6.862 -4.899 1.00 93.44 201 ILE A N 1
ATOM 1511 C CA . ILE A 1 201 ? -11.547 -5.712 -4.599 1.00 93.44 201 ILE A CA 1
ATOM 1512 C C . ILE A 1 201 ? -12.769 -5.781 -5.514 1.00 93.44 201 ILE A C 1
ATOM 1514 O O . ILE A 1 201 ? -12.641 -5.647 -6.726 1.00 93.44 201 ILE A O 1
ATOM 1518 N N . ASP A 1 202 ? -13.951 -5.959 -4.930 1.00 89.56 202 ASP A N 1
ATOM 1519 C CA . ASP A 1 202 ? -15.207 -5.923 -5.677 1.00 89.56 202 ASP A CA 1
ATOM 1520 C C . ASP A 1 202 ? -15.581 -4.465 -5.982 1.00 89.56 202 ASP A C 1
ATOM 1522 O O . ASP A 1 202 ? -16.225 -3.783 -5.182 1.00 89.56 202 ASP A O 1
ATOM 1526 N N . ILE A 1 203 ? -15.121 -3.964 -7.131 1.00 87.44 203 ILE A N 1
ATOM 1527 C CA . ILE A 1 203 ? -15.326 -2.568 -7.536 1.00 87.44 203 ILE A CA 1
ATOM 1528 C C . ILE A 1 203 ? -16.807 -2.225 -7.721 1.00 87.44 203 ILE A C 1
ATOM 1530 O O . ILE A 1 203 ? -17.189 -1.078 -7.499 1.00 87.44 203 ILE A O 1
ATOM 1534 N N . SER A 1 204 ? -17.655 -3.214 -8.030 1.00 86.62 204 SER A N 1
ATOM 1535 C CA . SER A 1 204 ? -19.099 -3.004 -8.185 1.00 86.62 204 SER A CA 1
ATOM 1536 C C . SER A 1 204 ? -19.758 -2.505 -6.897 1.00 86.62 204 SER A C 1
ATOM 1538 O O . SER A 1 204 ? -20.802 -1.862 -6.939 1.00 86.62 204 SER A O 1
ATOM 1540 N N . ARG A 1 205 ? -19.120 -2.739 -5.745 1.00 85.19 205 ARG A N 1
ATOM 1541 C CA . ARG A 1 205 ? -19.575 -2.247 -4.439 1.00 85.19 205 ARG A CA 1
ATOM 1542 C C . ARG A 1 205 ? -19.105 -0.833 -4.120 1.00 85.19 205 ARG A C 1
ATOM 1544 O O . ARG A 1 205 ? -19.724 -0.162 -3.304 1.00 85.19 205 ARG A O 1
ATOM 1551 N N . LEU A 1 206 ? -18.017 -0.384 -4.740 1.00 85.06 206 LEU A N 1
ATOM 1552 C CA . LEU A 1 206 ? -17.454 0.954 -4.533 1.00 85.06 206 LEU A CA 1
ATOM 1553 C C . LEU A 1 206 ? -17.975 1.957 -5.566 1.00 85.06 206 LEU A C 1
ATOM 1555 O O . LEU A 1 206 ? -18.191 3.122 -5.245 1.00 85.06 206 LEU A O 1
ATOM 1559 N N . ALA A 1 207 ? -18.173 1.502 -6.802 1.00 83.81 207 ALA A N 1
ATOM 1560 C CA . ALA A 1 207 ? -18.668 2.299 -7.914 1.00 83.81 207 ALA A CA 1
ATOM 1561 C C . ALA A 1 207 ? -19.602 1.446 -8.801 1.00 83.81 207 ALA A C 1
ATOM 1563 O O . ALA A 1 207 ? -19.197 1.041 -9.892 1.00 83.81 207 ALA A O 1
ATOM 1564 N N . PRO A 1 208 ? -20.850 1.181 -8.360 1.00 76.38 208 PRO A N 1
ATOM 1565 C CA . PRO A 1 208 ? -21.794 0.297 -9.061 1.00 76.38 208 PRO A CA 1
ATOM 1566 C C . PRO A 1 208 ? -22.077 0.708 -10.511 1.00 76.38 208 PRO A C 1
ATOM 1568 O O . PRO A 1 208 ? -22.339 -0.135 -11.363 1.00 76.38 208 PRO A O 1
ATOM 1571 N N . GLU A 1 209 ? -21.997 2.009 -10.787 1.00 77.38 209 GLU A N 1
ATOM 1572 C CA . GLU A 1 209 ? -22.289 2.612 -12.091 1.00 77.38 209 GLU A CA 1
ATOM 1573 C C . GLU A 1 209 ? -21.099 2.539 -13.074 1.00 77.38 209 GLU A C 1
ATOM 1575 O O . GLU A 1 209 ? -21.252 2.832 -14.260 1.00 77.38 209 GLU A O 1
ATOM 1580 N N . ASN A 1 210 ? -19.903 2.144 -12.611 1.00 66.50 210 ASN A N 1
ATOM 1581 C CA . ASN A 1 210 ? -18.692 2.070 -13.430 1.00 66.50 210 ASN A CA 1
ATOM 1582 C C . ASN A 1 210 ? -18.362 0.617 -13.793 1.00 66.50 210 ASN A C 1
ATOM 1584 O O . ASN A 1 210 ? -17.851 -0.146 -12.980 1.00 66.50 210 ASN A O 1
ATOM 1588 N N . SER A 1 211 ? -18.565 0.250 -15.060 1.00 61.12 211 SER A N 1
ATOM 1589 C CA . SER A 1 211 ? -18.231 -1.083 -15.596 1.00 61.12 211 SER A CA 1
ATOM 1590 C C . SER A 1 211 ? -16.727 -1.280 -15.882 1.00 61.12 211 SER A C 1
ATOM 1592 O O . SER A 1 211 ? -16.352 -2.103 -16.721 1.00 61.12 211 SER A O 1
ATOM 1594 N N . THR A 1 212 ? -15.846 -0.506 -15.251 1.00 75.31 212 THR A N 1
ATOM 1595 C CA . THR A 1 212 ? -14.406 -0.557 -15.528 1.00 75.31 212 THR A CA 1
ATOM 1596 C C . THR A 1 212 ? -13.716 -1.599 -14.661 1.00 75.31 212 THR A C 1
ATOM 1598 O O . THR A 1 212 ? -13.894 -1.611 -13.445 1.00 75.31 212 THR A O 1
ATOM 1601 N N . THR A 1 213 ? -12.872 -2.424 -15.277 1.00 84.62 213 THR A N 1
ATOM 1602 C CA . THR A 1 213 ? -11.943 -3.306 -14.565 1.00 84.62 213 THR A CA 1
ATOM 1603 C C . THR A 1 213 ? -10.971 -2.486 -13.722 1.00 84.62 213 THR A C 1
ATOM 1605 O O . THR A 1 213 ? -10.345 -1.557 -14.236 1.00 84.62 213 THR A O 1
ATOM 1608 N N . LEU A 1 214 ? -10.816 -2.839 -12.441 1.00 88.69 214 LEU A N 1
ATOM 1609 C CA . LEU A 1 214 ? -9.793 -2.229 -11.598 1.00 88.69 214 LEU A CA 1
ATOM 1610 C C . LEU A 1 214 ? -8.456 -2.923 -11.857 1.00 88.69 214 LEU A C 1
ATOM 1612 O O . LEU A 1 214 ? -8.289 -4.110 -11.575 1.00 88.69 214 LEU A O 1
ATOM 1616 N N . GLU A 1 215 ? -7.478 -2.170 -12.346 1.00 92.31 215 GLU A N 1
ATOM 1617 C CA . GLU A 1 215 ? -6.100 -2.637 -12.456 1.00 92.31 215 GLU A CA 1
ATOM 1618 C C . GLU A 1 215 ? -5.238 -2.049 -11.340 1.00 92.31 215 GLU A C 1
ATOM 1620 O O . GLU A 1 215 ? -5.357 -0.879 -10.976 1.00 92.31 215 GLU A O 1
ATOM 1625 N N . ALA A 1 216 ? -4.357 -2.874 -10.781 1.00 94.50 216 ALA A N 1
ATOM 1626 C CA . ALA A 1 216 ? -3.413 -2.471 -9.751 1.00 94.50 216 ALA A CA 1
ATOM 1627 C C . ALA A 1 216 ? -2.000 -2.931 -10.109 1.00 94.50 216 ALA A C 1
ATOM 1629 O O . ALA A 1 216 ? -1.809 -3.956 -10.761 1.00 94.50 216 ALA A O 1
ATOM 1630 N N . HIS A 1 217 ? -1.004 -2.198 -9.619 1.00 95.12 217 HIS A N 1
ATOM 1631 C CA . HIS A 1 217 ? 0.403 -2.571 -9.727 1.00 95.12 217 HIS A CA 1
ATOM 1632 C C . HIS A 1 217 ? 0.631 -3.992 -9.182 1.00 95.12 217 HIS A C 1
ATOM 1634 O O . HIS A 1 217 ? 0.405 -4.250 -7.992 1.00 95.12 217 HIS A O 1
ATOM 1640 N N . SER A 1 218 ? 1.124 -4.906 -10.024 1.00 92.75 218 SER A N 1
ATOM 1641 C CA . SER A 1 218 ? 1.218 -6.342 -9.715 1.00 92.75 218 SER A CA 1
ATOM 1642 C C . SER A 1 218 ? 1.938 -6.654 -8.402 1.00 92.75 218 SER A C 1
ATOM 1644 O O . SER A 1 218 ? 1.418 -7.407 -7.572 1.00 92.75 218 SER A O 1
ATOM 1646 N N . GLY A 1 219 ? 3.110 -6.052 -8.176 1.00 93.12 219 GLY A N 1
ATOM 1647 C CA . GLY A 1 219 ? 3.875 -6.228 -6.940 1.00 93.12 219 GLY A CA 1
ATOM 1648 C C . GLY A 1 219 ? 3.097 -5.852 -5.674 1.00 93.12 219 GLY A C 1
ATOM 1649 O O . GLY A 1 219 ? 3.035 -6.636 -4.726 1.00 93.12 219 GLY A O 1
ATOM 1650 N N . PHE A 1 220 ? 2.443 -4.688 -5.664 1.00 96.31 220 PHE A N 1
ATOM 1651 C CA . PHE A 1 220 ? 1.672 -4.218 -4.509 1.00 96.31 220 PHE A CA 1
ATOM 1652 C C . PHE A 1 220 ? 0.376 -5.004 -4.305 1.00 96.31 220 PHE A C 1
ATOM 1654 O O . PHE A 1 220 ? 0.017 -5.288 -3.161 1.00 96.31 220 PHE A O 1
ATOM 1661 N N . LEU A 1 221 ? -0.284 -5.433 -5.386 1.00 95.94 221 LEU A N 1
ATOM 1662 C CA . LEU A 1 221 ? -1.455 -6.309 -5.310 1.00 95.94 221 LEU A CA 1
ATOM 1663 C C . LEU A 1 221 ? -1.108 -7.664 -4.683 1.00 95.94 221 LEU A C 1
ATOM 1665 O O . LEU A 1 221 ? -1.857 -8.164 -3.842 1.00 95.94 221 LEU A O 1
ATOM 1669 N N . ASN A 1 222 ? 0.041 -8.243 -5.045 1.00 94.31 222 ASN A N 1
ATOM 1670 C CA . ASN A 1 222 ? 0.539 -9.470 -4.421 1.00 94.31 222 ASN A CA 1
ATOM 1671 C C . ASN A 1 222 ? 0.763 -9.275 -2.913 1.00 94.31 222 ASN A C 1
ATOM 1673 O O . ASN A 1 222 ? 0.341 -10.123 -2.125 1.00 94.31 222 ASN A O 1
ATOM 1677 N N . SER A 1 223 ? 1.362 -8.150 -2.503 1.00 95.88 223 SER A N 1
ATOM 1678 C CA . SER A 1 223 ? 1.550 -7.834 -1.083 1.00 95.88 223 SER A CA 1
ATOM 1679 C C . SER A 1 223 ? 0.237 -7.648 -0.327 1.00 95.88 223 SER A C 1
ATOM 1681 O O . SER A 1 223 ? 0.081 -8.198 0.763 1.00 95.88 223 SER A O 1
ATOM 1683 N N . ALA A 1 224 ? -0.729 -6.928 -0.901 1.00 97.19 224 ALA A N 1
ATOM 1684 C CA . ALA A 1 224 ? -2.036 -6.726 -0.280 1.00 97.19 224 ALA A CA 1
ATOM 1685 C C . ALA A 1 224 ? -2.774 -8.061 -0.075 1.00 97.19 224 ALA A C 1
ATOM 1687 O O . ALA A 1 224 ? -3.238 -8.346 1.028 1.00 97.19 224 ALA A O 1
ATOM 1688 N N . LYS A 1 225 ? -2.794 -8.928 -1.097 1.00 96.00 225 LYS A N 1
ATOM 1689 C CA . LYS A 1 225 ? -3.380 -10.279 -1.013 1.00 96.00 225 LYS A CA 1
ATOM 1690 C C . LYS A 1 225 ? -2.723 -11.141 0.062 1.00 96.00 225 LYS A C 1
ATOM 1692 O O . LYS A 1 225 ? -3.413 -11.856 0.783 1.00 96.00 225 LYS A O 1
ATOM 1697 N N . ALA A 1 226 ? -1.398 -11.078 0.172 1.00 95.62 226 ALA A N 1
ATOM 1698 C CA . ALA A 1 226 ? -0.651 -11.854 1.155 1.00 95.62 226 ALA A CA 1
ATOM 1699 C C . ALA A 1 226 ? -0.916 -11.375 2.600 1.00 95.62 226 ALA A C 1
ATOM 1701 O O . ALA A 1 226 ? -0.920 -12.182 3.530 1.00 95.62 226 ALA A O 1
ATOM 1702 N N . LEU A 1 227 ? -1.186 -10.078 2.789 1.00 96.88 227 LEU A N 1
ATOM 1703 C CA . LEU A 1 227 ? -1.479 -9.471 4.092 1.00 96.88 227 LEU A CA 1
ATOM 1704 C C . LEU A 1 227 ? -2.947 -9.605 4.538 1.00 96.88 227 LEU A C 1
ATOM 1706 O O . LEU A 1 227 ? -3.199 -9.639 5.744 1.00 96.88 227 LEU A O 1
ATOM 1710 N N . ASP A 1 228 ? -3.896 -9.707 3.600 1.00 96.00 228 ASP A N 1
ATOM 1711 C CA . ASP A 1 228 ? -5.351 -9.608 3.828 1.00 96.00 228 ASP A CA 1
ATOM 1712 C C . ASP A 1 228 ? -5.855 -10.449 5.009 1.00 96.00 228 ASP A C 1
ATOM 1714 O O . ASP A 1 228 ? -6.508 -9.944 5.925 1.00 96.00 228 ASP A O 1
ATOM 1718 N N . LYS A 1 229 ? -5.488 -11.735 5.046 1.00 95.06 229 LYS A N 1
ATOM 1719 C CA . LYS A 1 229 ? -5.934 -12.655 6.101 1.00 95.06 229 LYS A CA 1
ATOM 1720 C C . LYS A 1 229 ? -5.480 -12.199 7.488 1.00 95.06 229 LYS A C 1
ATOM 1722 O O . LYS A 1 229 ? -6.285 -12.160 8.418 1.00 95.06 229 LYS A O 1
ATOM 1727 N N . THR A 1 230 ? -4.197 -11.879 7.639 1.00 94.94 230 THR A N 1
ATOM 1728 C CA . THR A 1 230 ? -3.620 -11.526 8.943 1.00 94.94 230 THR A CA 1
ATOM 1729 C C . THR A 1 230 ? -4.119 -10.161 9.400 1.00 94.94 230 THR A C 1
ATOM 1731 O O . THR A 1 230 ? -4.507 -10.011 10.557 1.00 94.94 230 THR A O 1
ATOM 1734 N N . VAL A 1 231 ? -4.184 -9.183 8.493 1.00 96.19 231 VAL A N 1
ATOM 1735 C CA . VAL A 1 231 ? -4.742 -7.855 8.786 1.00 96.19 231 VAL A CA 1
ATOM 1736 C C . VAL A 1 231 ? -6.213 -7.976 9.210 1.00 96.19 231 VAL A C 1
ATOM 1738 O O . VAL A 1 231 ? -6.598 -7.403 10.229 1.00 96.19 231 VAL A O 1
ATOM 1741 N N . SER A 1 232 ? -6.996 -8.833 8.542 1.00 94.75 232 SER A N 1
ATOM 1742 C CA . SER A 1 232 ? -8.414 -9.071 8.869 1.00 94.75 232 SER A CA 1
ATOM 1743 C C . SER A 1 232 ? -8.586 -9.651 10.257 1.00 94.75 232 SER A C 1
ATOM 1745 O O . SER A 1 232 ? -9.442 -9.215 11.023 1.00 94.75 232 SER A O 1
ATOM 1747 N N . GLN A 1 233 ? -7.743 -10.615 10.621 1.00 94.38 233 GLN A N 1
ATOM 1748 C CA . GLN A 1 233 ? -7.760 -11.194 11.958 1.00 94.38 233 GLN A CA 1
ATOM 1749 C C . GLN A 1 233 ? -7.473 -10.144 13.034 1.00 94.38 233 GLN A C 1
ATOM 1751 O O . GLN A 1 233 ? -8.175 -10.116 14.045 1.00 94.38 233 GLN A O 1
ATOM 1756 N N . ARG A 1 234 ? -6.492 -9.259 12.814 1.00 93.88 234 ARG A N 1
ATOM 1757 C CA . ARG A 1 234 ? -6.137 -8.201 13.774 1.00 93.88 234 ARG A CA 1
ATOM 1758 C C . ARG A 1 234 ? -7.227 -7.143 13.911 1.00 93.88 234 ARG A C 1
ATOM 1760 O O . ARG A 1 234 ? -7.565 -6.785 15.038 1.00 93.88 234 ARG A O 1
ATOM 1767 N N . ILE A 1 235 ? -7.829 -6.716 12.804 1.00 93.75 235 ILE A N 1
ATOM 1768 C CA . ILE A 1 235 ? -8.974 -5.794 12.819 1.00 93.75 235 ILE A CA 1
ATOM 1769 C C . ILE A 1 235 ? -10.160 -6.423 13.561 1.00 93.75 235 ILE A C 1
ATOM 1771 O O . ILE A 1 235 ? -10.700 -5.819 14.482 1.00 93.75 235 ILE A O 1
ATOM 1775 N N . ASN A 1 236 ? -10.501 -7.679 13.264 1.00 92.12 236 ASN A N 1
ATOM 1776 C CA . ASN A 1 236 ? -11.600 -8.380 13.935 1.00 92.12 236 ASN A CA 1
ATOM 1777 C C . ASN A 1 236 ? -11.343 -8.624 15.430 1.00 92.12 236 ASN A C 1
ATOM 1779 O O . ASN A 1 236 ? -12.285 -8.703 16.218 1.00 92.12 236 ASN A O 1
ATOM 1783 N N . MET A 1 237 ? -10.089 -8.804 15.853 1.00 91.94 237 MET A N 1
ATOM 1784 C CA . MET A 1 237 ? -9.742 -8.839 17.280 1.00 91.94 237 MET A CA 1
ATOM 1785 C C . MET A 1 237 ? -9.978 -7.477 17.931 1.00 91.94 237 MET A C 1
ATOM 1787 O O . MET A 1 237 ? -10.665 -7.406 18.944 1.00 91.94 237 MET A O 1
ATOM 1791 N N . TYR A 1 238 ? -9.485 -6.405 17.310 1.00 91.31 238 TYR A N 1
ATOM 1792 C CA . TYR A 1 238 ? -9.669 -5.045 17.806 1.00 91.31 238 TYR A CA 1
ATOM 1793 C C . TYR A 1 238 ? -11.148 -4.656 17.934 1.00 91.31 238 TYR A C 1
ATOM 1795 O O . TYR A 1 238 ? -11.549 -4.173 18.990 1.00 91.31 238 TYR A O 1
ATOM 1803 N N . ILE A 1 239 ? -11.968 -4.930 16.916 1.00 90.12 239 ILE A N 1
ATOM 1804 C CA . ILE A 1 239 ? -13.411 -4.644 16.950 1.00 90.12 239 ILE A CA 1
ATOM 1805 C C . ILE A 1 239 ? -14.092 -5.423 18.084 1.00 90.12 239 ILE A C 1
ATOM 1807 O O . ILE A 1 239 ? -14.870 -4.856 18.843 1.00 90.12 239 ILE A O 1
ATOM 1811 N N . ARG A 1 240 ? -13.769 -6.714 18.260 1.00 89.62 240 ARG A N 1
ATOM 1812 C CA . ARG A 1 240 ? -14.347 -7.536 19.341 1.00 89.62 240 ARG A CA 1
ATOM 1813 C C . ARG A 1 240 ? -13.962 -7.043 20.734 1.00 89.62 240 ARG A C 1
ATOM 1815 O O . ARG A 1 240 ? -14.799 -7.057 21.630 1.00 89.62 240 ARG A O 1
ATOM 1822 N N . GLU A 1 241 ? -12.722 -6.600 20.916 1.00 87.44 241 GLU A N 1
ATOM 1823 C CA . GLU A 1 241 ? -12.258 -6.014 22.180 1.00 87.44 241 GLU A CA 1
ATOM 1824 C C . GLU A 1 241 ? -12.946 -4.677 22.498 1.00 87.44 241 GLU A C 1
ATOM 1826 O O . GLU A 1 241 ? -13.038 -4.302 23.664 1.00 87.44 241 GLU A O 1
ATOM 1831 N N . ASN A 1 242 ? -13.466 -3.985 21.480 1.00 80.50 242 ASN A N 1
ATOM 1832 C CA . ASN A 1 242 ? -14.151 -2.701 21.599 1.00 80.50 242 ASN A CA 1
ATOM 1833 C C . ASN A 1 242 ? -15.658 -2.804 21.321 1.00 80.50 242 ASN A C 1
ATOM 1835 O O . ASN A 1 242 ? -16.277 -1.788 21.039 1.00 80.50 242 ASN A O 1
ATOM 1839 N N . ALA A 1 243 ? -16.272 -3.989 21.425 1.00 70.69 243 ALA A N 1
ATOM 1840 C CA . ALA A 1 243 ? -17.651 -4.245 20.981 1.00 70.69 243 ALA A CA 1
ATOM 1841 C C . ALA A 1 243 ? -18.740 -3.344 21.611 1.00 70.69 243 ALA A C 1
ATOM 1843 O O . ALA A 1 243 ? -19.863 -3.307 21.116 1.00 70.69 243 ALA A O 1
ATOM 1844 N N . SER A 1 244 ? -18.436 -2.624 22.695 1.00 66.62 244 SER A N 1
ATOM 1845 C CA . SER A 1 244 ? -19.327 -1.633 23.310 1.00 66.62 244 SER A CA 1
ATOM 1846 C C . SER A 1 244 ? -19.200 -0.214 22.734 1.00 66.62 244 SER A C 1
ATOM 1848 O O . SER A 1 244 ? -19.9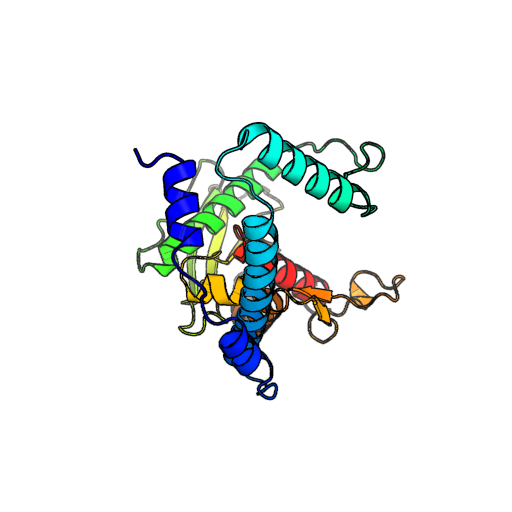82 0.648 23.123 1.00 66.62 244 SER A O 1
ATOM 1850 N N . ASN A 1 245 ? -18.228 0.042 21.852 1.00 67.38 245 ASN A N 1
ATOM 1851 C CA . ASN A 1 245 ? -17.874 1.357 21.314 1.00 67.38 245 ASN A CA 1
ATOM 1852 C C . ASN A 1 245 ? -17.718 1.311 19.786 1.00 67.38 245 ASN A C 1
ATOM 1854 O O . ASN A 1 245 ? -17.365 0.285 19.201 1.00 67.38 245 ASN A O 1
ATOM 1858 N N . TYR A 1 246 ? -17.908 2.459 19.136 1.00 72.44 246 TYR A N 1
ATOM 1859 C CA . TYR A 1 246 ? -17.526 2.615 17.736 1.00 72.44 246 TYR A CA 1
ATOM 1860 C C . TYR A 1 246 ? -16.006 2.419 17.593 1.00 72.44 246 TYR A C 1
ATOM 1862 O O . TYR A 1 246 ? -15.231 2.909 18.416 1.00 72.44 246 TYR A O 1
ATOM 1870 N N . SER A 1 247 ? -15.584 1.656 16.584 1.00 82.12 247 SER A N 1
ATOM 1871 C CA . SER A 1 247 ? -14.183 1.276 16.372 1.00 82.12 247 SER A CA 1
ATOM 1872 C C . SER A 1 247 ? -13.703 1.808 15.031 1.00 82.12 247 SER A C 1
ATOM 1874 O O . SER A 1 247 ? -14.185 1.371 13.988 1.00 82.12 247 SER A O 1
ATOM 1876 N N . HIS A 1 248 ? -12.734 2.720 15.041 1.00 91.12 248 HIS A N 1
ATOM 1877 C CA . HIS A 1 248 ? -12.131 3.221 13.808 1.00 91.12 248 HIS A CA 1
ATOM 1878 C C . HIS A 1 248 ? -10.919 2.376 13.416 1.00 91.12 248 HIS A C 1
ATOM 1880 O O . HIS A 1 248 ? -10.154 1.914 14.266 1.00 91.12 248 HIS A O 1
ATOM 1886 N N . VAL A 1 249 ? -10.704 2.213 12.111 1.00 94.25 249 VAL A N 1
ATOM 1887 C CA . VAL A 1 249 ? -9.485 1.617 11.557 1.00 94.25 249 VAL A CA 1
ATOM 1888 C C . VAL A 1 249 ? -8.882 2.594 10.558 1.00 94.25 249 VAL A C 1
ATOM 1890 O O . VAL A 1 249 ? -9.562 3.056 9.646 1.00 94.25 249 VAL A O 1
ATOM 1893 N N . LEU A 1 250 ? -7.598 2.894 10.726 1.00 95.62 250 LEU A N 1
ATOM 1894 C CA . LEU A 1 250 ? -6.831 3.789 9.870 1.00 95.62 250 LEU A CA 1
ATOM 1895 C C . LEU A 1 250 ? -5.729 3.000 9.169 1.00 95.62 250 LEU A C 1
ATOM 1897 O O . LEU A 1 250 ? -4.835 2.465 9.820 1.00 95.62 250 LEU A O 1
ATOM 1901 N N . PHE A 1 251 ? -5.759 2.966 7.841 1.00 97.81 251 PHE A N 1
ATOM 1902 C CA . PHE A 1 251 ? -4.672 2.412 7.038 1.00 97.81 251 PHE A CA 1
ATOM 1903 C C . PHE A 1 251 ? -3.675 3.514 6.684 1.00 97.81 251 PHE A C 1
ATOM 1905 O O . PHE A 1 251 ? -4.065 4.591 6.240 1.00 97.81 251 PHE A O 1
ATOM 1912 N N . THR A 1 252 ? -2.383 3.248 6.870 1.00 98.19 252 THR A N 1
ATOM 1913 C CA . THR A 1 252 ? -1.314 4.195 6.534 1.00 98.19 252 THR A CA 1
ATOM 1914 C C . THR A 1 252 ? -0.062 3.475 6.044 1.00 98.19 252 THR A C 1
ATOM 1916 O O . THR A 1 252 ? 0.145 2.283 6.280 1.00 98.19 252 THR A O 1
ATOM 1919 N N . GLY A 1 253 ? 0.803 4.209 5.358 1.00 97.38 253 GLY A N 1
ATOM 1920 C CA . GLY A 1 253 ? 2.093 3.725 4.902 1.00 97.38 253 GLY A CA 1
ATOM 1921 C C . GLY A 1 253 ? 2.820 4.786 4.091 1.00 97.38 253 GLY A C 1
ATOM 1922 O O . GLY A 1 253 ? 2.208 5.678 3.509 1.00 97.38 253 GLY A O 1
ATOM 1923 N N . HIS A 1 254 ? 4.143 4.680 4.043 1.00 95.56 254 HIS A N 1
ATOM 1924 C CA . HIS A 1 254 ? 4.993 5.549 3.232 1.00 95.56 254 HIS A CA 1
ATOM 1925 C C . HIS A 1 254 ? 5.510 4.793 1.999 1.00 95.56 254 HIS A C 1
ATOM 1927 O O . HIS A 1 254 ? 5.773 3.587 2.066 1.00 95.56 254 HIS A O 1
ATOM 1933 N N . SER A 1 255 ? 5.695 5.498 0.875 1.00 94.75 255 SER A N 1
ATOM 1934 C CA . SER A 1 255 ? 6.205 4.924 -0.379 1.00 94.75 255 SER A CA 1
ATOM 1935 C C . SER A 1 255 ? 5.360 3.708 -0.819 1.00 94.75 255 SER A C 1
ATOM 1937 O O . SER A 1 255 ? 4.132 3.771 -0.788 1.00 94.75 255 SER A O 1
ATOM 1939 N N . ALA A 1 256 ? 5.982 2.579 -1.171 1.00 94.19 256 ALA A N 1
ATOM 1940 C CA . ALA A 1 256 ? 5.299 1.328 -1.517 1.00 94.19 256 ALA A CA 1
ATOM 1941 C C . ALA A 1 256 ? 4.314 0.834 -0.437 1.00 94.19 256 ALA A C 1
ATOM 1943 O O . ALA A 1 256 ? 3.336 0.160 -0.751 1.00 94.19 256 ALA A O 1
ATOM 1944 N N . GLY A 1 257 ? 4.556 1.163 0.836 1.00 97.12 257 GLY A N 1
ATOM 1945 C CA . GLY A 1 257 ? 3.668 0.802 1.939 1.00 97.12 257 GLY A CA 1
ATOM 1946 C C . GLY A 1 257 ? 2.334 1.537 1.858 1.00 97.12 257 GLY A C 1
ATOM 1947 O O . GLY A 1 257 ? 1.298 0.940 2.127 1.00 97.12 257 GLY A O 1
ATOM 1948 N N . GLY A 1 258 ? 2.347 2.795 1.401 1.00 97.81 258 GLY A N 1
ATOM 1949 C CA . GLY A 1 258 ? 1.136 3.579 1.154 1.00 97.81 258 GLY A CA 1
ATOM 1950 C C . GLY A 1 258 ? 0.277 2.966 0.050 1.00 97.81 258 GLY A C 1
ATOM 1951 O O . GLY A 1 258 ? -0.919 2.787 0.242 1.00 97.81 258 GLY A O 1
ATOM 1952 N N . ALA A 1 259 ? 0.894 2.529 -1.054 1.00 97.00 259 ALA A N 1
ATOM 1953 C CA . ALA A 1 259 ? 0.179 1.853 -2.140 1.00 97.00 259 ALA A CA 1
ATOM 1954 C C . ALA A 1 259 ? -0.505 0.553 -1.674 1.00 97.00 259 ALA A C 1
ATOM 1956 O O . ALA A 1 259 ? -1.671 0.309 -1.983 1.00 97.00 259 ALA A O 1
ATOM 1957 N N . VAL A 1 260 ? 0.194 -0.268 -0.881 1.00 97.94 260 VAL A N 1
ATOM 1958 C CA . VAL A 1 260 ? -0.385 -1.493 -0.302 1.00 97.94 260 VAL A CA 1
ATOM 1959 C C . VAL A 1 260 ? -1.487 -1.163 0.712 1.00 97.94 260 VAL A C 1
ATOM 1961 O O . VAL A 1 260 ? -2.519 -1.835 0.727 1.00 97.94 260 VAL A O 1
ATOM 1964 N N . ALA A 1 261 ? -1.307 -0.117 1.524 1.00 98.19 261 ALA A N 1
ATOM 1965 C CA . ALA A 1 261 ? -2.303 0.339 2.490 1.00 98.19 261 ALA A CA 1
ATOM 1966 C C . ALA A 1 261 ? -3.588 0.814 1.797 1.00 98.19 261 ALA A C 1
ATOM 1968 O O . ALA A 1 261 ? -4.674 0.466 2.250 1.00 98.19 261 ALA A O 1
ATOM 1969 N N . SER A 1 262 ? -3.481 1.521 0.667 1.00 97.31 262 SER A N 1
ATOM 1970 C CA . SER A 1 262 ? -4.631 1.926 -0.149 1.00 97.31 262 SER A CA 1
ATOM 1971 C C . SER A 1 262 ? -5.391 0.730 -0.728 1.00 97.31 262 SER A C 1
ATOM 1973 O O . SER A 1 262 ? -6.618 0.712 -0.681 1.00 97.31 262 SER A O 1
ATOM 1975 N N . LEU A 1 263 ? -4.693 -0.298 -1.228 1.00 97.38 263 LEU A N 1
ATOM 1976 C CA . LEU A 1 263 ? -5.344 -1.515 -1.737 1.00 97.38 263 LEU A CA 1
ATOM 1977 C C . LEU A 1 263 ? -6.087 -2.275 -0.634 1.00 97.38 263 LEU A C 1
ATOM 1979 O O . LEU A 1 263 ? -7.199 -2.752 -0.860 1.00 97.38 263 LEU A O 1
ATOM 1983 N N . LEU A 1 264 ? -5.496 -2.370 0.560 1.00 97.25 264 LEU A N 1
ATOM 1984 C CA . LEU A 1 264 ? -6.180 -2.941 1.718 1.00 97.25 264 LEU A CA 1
ATOM 1985 C C . LEU A 1 264 ? -7.369 -2.068 2.128 1.00 97.25 264 LEU A C 1
ATOM 1987 O O . LEU A 1 264 ? -8.462 -2.587 2.272 1.00 97.25 264 LEU A O 1
ATOM 1991 N N . PHE A 1 265 ? -7.229 -0.750 2.215 1.00 96.44 265 PHE A N 1
ATOM 1992 C CA . PHE A 1 265 ? -8.360 0.131 2.512 1.00 96.44 265 PHE A CA 1
ATOM 1993 C C . PHE A 1 265 ? -9.552 -0.095 1.563 1.00 96.44 265 PHE A C 1
ATOM 1995 O O . PHE A 1 265 ? -10.667 -0.341 2.023 1.00 96.44 265 PHE A O 1
ATOM 2002 N N . LEU A 1 266 ? -9.311 -0.119 0.247 1.00 94.75 266 LEU A N 1
ATOM 2003 C CA . LEU A 1 266 ? -10.349 -0.393 -0.756 1.00 94.75 266 LEU A CA 1
ATOM 2004 C C . LEU A 1 266 ? -10.954 -1.793 -0.600 1.00 94.75 266 LEU A C 1
ATOM 2006 O O . LEU A 1 266 ? -12.168 -1.959 -0.716 1.00 94.75 266 LEU A O 1
ATOM 2010 N N . ARG A 1 267 ? -10.128 -2.801 -0.291 1.00 94.56 267 ARG A N 1
ATOM 2011 C CA . ARG A 1 267 ? -10.591 -4.164 -0.003 1.00 94.56 267 ARG A CA 1
ATOM 2012 C C . ARG A 1 267 ? -11.595 -4.189 1.147 1.00 94.56 267 ARG A C 1
ATOM 2014 O O . ARG A 1 267 ? -12.578 -4.916 1.041 1.00 94.56 267 ARG A O 1
ATOM 2021 N N . TYR A 1 268 ? -11.346 -3.437 2.217 1.00 92.38 268 TYR A N 1
ATOM 2022 C CA . TYR A 1 268 ? -12.211 -3.404 3.401 1.00 92.38 268 TYR A CA 1
ATOM 2023 C C . TYR A 1 268 ? -13.470 -2.576 3.165 1.00 92.38 268 TYR A C 1
ATOM 2025 O O . TYR A 1 268 ? -14.538 -2.987 3.603 1.00 92.38 268 TYR A O 1
ATOM 2033 N N . LEU A 1 269 ? -13.375 -1.473 2.415 1.00 90.50 269 LEU A N 1
ATOM 2034 C CA . LEU A 1 269 ? -14.559 -0.723 1.988 1.00 90.50 269 LEU A CA 1
ATOM 2035 C C . LEU A 1 269 ? -15.496 -1.560 1.106 1.00 90.50 269 LEU A C 1
ATOM 2037 O O . LEU A 1 269 ? -16.708 -1.408 1.185 1.00 90.50 269 LEU A O 1
ATOM 2041 N N . ALA A 1 270 ? -14.947 -2.452 0.279 1.00 89.38 270 ALA A N 1
ATOM 2042 C CA . ALA A 1 270 ? -15.733 -3.321 -0.593 1.00 89.38 270 ALA A CA 1
ATOM 2043 C C . ALA A 1 270 ? -16.347 -4.540 0.135 1.00 89.38 270 ALA A C 1
ATOM 2045 O O . ALA A 1 270 ? -17.056 -5.333 -0.484 1.00 89.38 270 ALA A O 1
ATOM 2046 N N . GLN A 1 271 ? -16.083 -4.755 1.428 1.00 85.06 271 GLN A N 1
ATOM 2047 C CA . GLN A 1 271 ? -16.666 -5.871 2.183 1.00 85.06 271 GLN A CA 1
ATOM 2048 C C . GLN A 1 271 ? -17.989 -5.461 2.847 1.00 85.06 271 GLN A C 1
ATOM 2050 O O . GLN A 1 271 ? -18.081 -4.431 3.498 1.00 85.06 271 GLN A O 1
ATOM 2055 N N . GLU A 1 272 ? -19.014 -6.311 2.729 1.00 57.03 272 GLU A N 1
ATOM 2056 C CA . GLU A 1 272 ? -20.351 -6.098 3.325 1.00 57.03 272 GLU A CA 1
ATOM 2057 C C . GLU A 1 272 ? -20.366 -6.192 4.859 1.00 57.03 272 GLU A C 1
ATOM 2059 O O . GLU A 1 272 ? -21.334 -5.780 5.482 1.00 57.03 272 GLU A O 1
ATOM 2064 N N . SER A 1 273 ? -19.334 -6.771 5.481 1.00 52.38 273 SER A N 1
ATOM 2065 C CA . SER A 1 273 ? -19.394 -7.257 6.867 1.00 52.38 273 SER A CA 1
ATOM 2066 C C . SER A 1 273 ? -18.698 -6.371 7.907 1.00 52.38 273 SER A C 1
ATOM 2068 O O . SER A 1 273 ? -18.363 -6.866 8.981 1.00 52.38 273 SER A O 1
ATOM 2070 N N . LEU A 1 274 ? -18.415 -5.105 7.593 1.00 46.81 274 LEU A N 1
ATOM 2071 C CA . LEU A 1 274 ? -17.757 -4.161 8.515 1.00 46.81 274 LEU A CA 1
ATOM 2072 C C . LEU A 1 274 ? -18.662 -3.018 8.999 1.00 46.81 274 LEU A C 1
ATOM 2074 O O . LEU A 1 274 ? -18.171 -2.125 9.687 1.00 46.81 274 LEU A O 1
ATOM 2078 N N . PHE A 1 275 ? -19.961 -3.082 8.700 1.00 42.47 275 PHE A N 1
ATOM 2079 C CA . PHE A 1 275 ? -20.980 -2.149 9.184 1.00 42.47 275 PHE A CA 1
ATOM 2080 C C . PHE A 1 275 ? -22.142 -2.902 9.831 1.00 42.47 275 PHE A C 1
ATOM 2082 O O . PHE A 1 275 ? -22.578 -3.921 9.248 1.00 42.47 275 PHE A O 1
#

Organism: Aspergillus oryzae (strain ATCC 42149 / RIB 40) (NCBI:txid510516)

pLDDT: mean 82.53, std 12.56, range [41.84, 98.19]

Sequence (275 aa):
MVSLRGLLKISLRHPRPTASALRASAVAPASGSPFINNSQGASAAVAELSDALGTVFDQIDLDGDLNSQINGLLERLDQEASQYGNSQLKDEQYSDWECSPEKAELISMAWHCAREAYETSSGLPNNPARNEKWKLEPGDCIVPSTDGTIKAVSFSRVSSVEKGTDNKDLPVLVVAIRGSASAVDHMVNANYEPRNADNFIDISRLAPENSTTLEAHSGFLNSAKALDKTVSQRINMYIRENASNYSHVLFTGHSAGGAVASLLFLRYLAQESLF

Mean predicted aligned error: 9.94 Å

Foldseek 3Di:
DQPPLNVLVVVVVDDDPPLVVLQVLLPPPDPVDLLSLLSNLLSPLVSVVSVVVVVLSVVDDSVDDRVVSVVVVVVVVLVVLVVDPVSDDDPVPDDPDDQDPLNVVVVVVQVVQQVCLVVVLVVDDDDWDDDQFKTKAWDDWDHADPSRLAFIWTWIWMATPDPPPPPVQPGEIEIHTEQDDDPSSVSLVSQFDWDFCCVQFVVCQVCVPDPDGDTAGSSLSSSLVVCQVVVVVVQVVQCVVVVVDDYHYHFHHPHSRRSNSVSNVSSVSRDPPPD

Radius of gyration: 22.87 Å; Cα contacts (8 Å, |Δi|>4): 372; chains: 1; bounding box: 57×45×58 Å